Protein AF-A0A7S0BMA6-F1 (afdb_monomer)

InterPro domains:
  IPR016024 Armadillo-type fold [SSF48371] (95-202)

Mean predicted aligned error: 13.49 Å

Organism: NCBI:txid101924

Radius of gyration: 25.79 Å; Cα contacts (8 Å, |Δi|>4): 149; chains: 1; bounding box: 59×40×75 Å

Solvent-accessible surface area (backbone atoms only — not comparable to full-atom values): 11919 Å² total; per-residue (Å²): 138,59,72,68,59,54,53,52,50,53,53,48,53,53,50,51,62,53,56,67,59,74,79,68,76,81,92,82,58,75,66,60,55,51,52,54,48,55,53,51,52,51,52,51,51,51,53,51,50,51,52,51,51,54,51,49,54,52,54,40,50,49,26,36,57,52,10,52,54,32,52,76,70,38,90,49,63,72,46,36,47,54,11,50,53,26,35,46,53,20,66,75,71,45,55,78,83,54,50,48,59,54,64,79,36,65,56,61,59,54,41,49,51,45,60,70,40,87,84,51,54,62,67,48,34,21,50,33,36,46,45,51,38,59,51,44,68,41,65,68,46,30,55,54,44,71,71,31,63,88,50,51,53,57,53,52,54,56,70,65,49,91,86,64,53,67,63,36,49,53,26,44,50,53,29,47,50,67,56,61,69,43,68,69,48,48,54,53,25,62,75,37,74,67,34,39,52,51,50,48,53,51,66,73,65,49,75,86,71,80,72,88,126

Foldseek 3Di:
DDPVVVVVVVVVVVVVVVVVVPPDDDDDDPPVVVVVVVVVVVVVVVVVVVVVVVVLQVVLVVLLVCLVVQLVPDDDLVSPLSSLVSVLSSLVPPDLVCLVVVLPDCLLVSLLVQLPPPPHDLVSVLSSLLSLLSSCLRPVSVVSQLVDLVRLQSLLVSLLDPDHDPSNVVSSLSSCCSQVVDPVSLVSLVVDPSSVVSVVSCVVSDRPPPPDD

Secondary structure (DSSP, 8-state):
--HHHHHHHHHHHHHHHHHTTTS---S--HHHHHHHHHHHHHHHHHHHHHHHHHHHHHHHHHHHHHHHHHHTT--SHHHHHHHHHHHHHHHHH--HHHHHHHHTSTHHHHHHHHHH-TTS-HHHHHHHHHHHHHHTTSHHHHHHHHH-HHHHHHHHHHHT-TT--HHHHHHHHHHHHHHHSSHHHHHHHHHSHHHHHHHHHHHHT--------

Sequence (213 aa):
MSTARTQARVRRIIAEAQREKITSLPTKEPMVGAFKRRTYVKICAVVITLTATFSTIRWIHSQYEAGMRILSRYDSPNMKLVGMKKIERFARFALPGKLQLLRDSNVFEFLMSFLVDTKEDPEVQAKALGLIALLLRDRLTREKALQNETFLLPLVVFLSLRDLNEAVVAAGTELFRGILVTEENISFLNQTRSGREVIEKLTAGGTPSVSKT

Structure (mmCIF, N/CA/C/O backbone):
data_AF-A0A7S0BMA6-F1
#
_entry.id   AF-A0A7S0BMA6-F1
#
loop_
_atom_site.group_PDB
_atom_site.id
_atom_site.type_symbol
_atom_site.label_atom_id
_atom_site.label_alt_id
_atom_site.label_comp_id
_atom_site.label_asym_id
_atom_site.label_entity_id
_atom_site.label_seq_id
_atom_site.pdbx_PDB_ins_code
_atom_site.Cartn_x
_atom_site.Cartn_y
_atom_site.Cartn_z
_atom_site.occupancy
_atom_site.B_iso_or_equiv
_atom_site.auth_seq_id
_atom_site.auth_comp_id
_atom_site.auth_asym_id
_atom_site.auth_atom_id
_atom_site.pdbx_PDB_model_num
ATOM 1 N N . MET A 1 1 ? 1.259 -6.379 -30.837 1.00 48.16 1 MET A N 1
ATOM 2 C CA . MET A 1 1 ? 2.623 -6.855 -31.193 1.00 48.16 1 MET A CA 1
ATOM 3 C C . MET A 1 1 ? 3.148 -7.739 -30.063 1.00 48.16 1 MET A C 1
ATOM 5 O O . MET A 1 1 ? 3.123 -7.283 -28.930 1.00 48.16 1 MET A O 1
ATOM 9 N N . SER A 1 2 ? 3.562 -8.989 -30.320 1.00 42.56 2 SER A N 1
ATOM 10 C CA . SER A 1 2 ? 4.046 -9.901 -29.262 1.00 42.56 2 SER A CA 1
ATOM 11 C C . SER A 1 2 ? 5.537 -9.695 -28.947 1.00 42.56 2 SER A C 1
ATOM 13 O O . SER A 1 2 ? 6.328 -9.367 -29.831 1.00 42.56 2 SER A O 1
ATOM 15 N N . THR A 1 3 ? 5.933 -9.921 -27.691 1.00 58.25 3 THR A N 1
ATOM 16 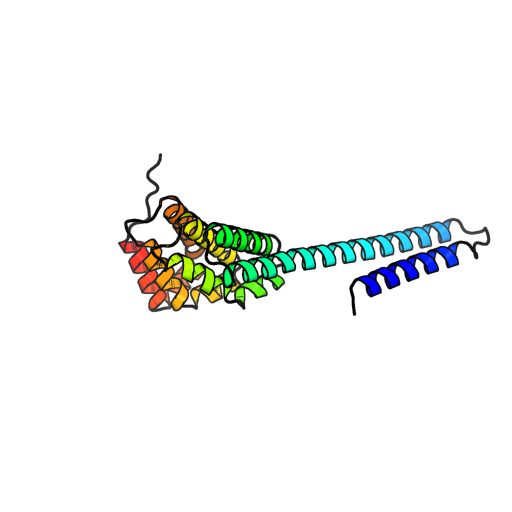C CA . THR A 1 3 ? 7.319 -9.815 -27.182 1.00 58.25 3 THR A CA 1
ATOM 17 C C . THR A 1 3 ? 8.339 -10.614 -27.991 1.00 58.25 3 THR A C 1
ATOM 19 O O . THR A 1 3 ? 9.455 -10.143 -28.209 1.00 58.25 3 THR A O 1
ATOM 22 N N . ALA A 1 4 ? 7.942 -11.788 -28.484 1.00 54.94 4 ALA A N 1
ATOM 23 C CA . ALA A 1 4 ? 8.776 -12.640 -29.326 1.00 54.94 4 ALA A CA 1
ATOM 24 C C . ALA A 1 4 ? 9.127 -11.970 -30.665 1.00 54.94 4 ALA A C 1
ATOM 26 O O . ALA A 1 4 ? 10.265 -12.058 -31.123 1.00 54.94 4 ALA A O 1
ATOM 27 N N . ARG A 1 5 ? 8.184 -11.228 -31.268 1.00 61.50 5 ARG A N 1
ATOM 28 C CA . ARG A 1 5 ? 8.426 -10.503 -32.526 1.00 61.50 5 ARG A CA 1
ATOM 29 C C . ARG A 1 5 ? 9.365 -9.317 -32.326 1.00 61.50 5 ARG A C 1
ATOM 31 O O . ARG A 1 5 ? 10.231 -9.089 -33.166 1.00 61.50 5 ARG A O 1
ATOM 38 N N . THR A 1 6 ? 9.249 -8.599 -31.208 1.00 55.88 6 THR A N 1
ATOM 39 C CA . THR A 1 6 ? 10.156 -7.484 -30.894 1.00 55.88 6 THR A CA 1
ATOM 40 C C . THR A 1 6 ? 11.581 -7.979 -30.635 1.00 55.88 6 THR A C 1
ATOM 42 O O . THR A 1 6 ? 12.521 -7.429 -31.201 1.00 55.88 6 THR A O 1
ATOM 45 N N . GLN A 1 7 ? 11.761 -9.062 -29.868 1.00 57.91 7 GLN A N 1
ATOM 46 C CA . GLN A 1 7 ? 13.088 -9.652 -29.640 1.00 57.91 7 GLN A CA 1
ATOM 47 C C . GLN A 1 7 ? 13.712 -10.218 -30.921 1.00 57.91 7 GLN A C 1
ATOM 49 O O . GLN A 1 7 ? 14.902 -10.014 -31.155 1.00 57.91 7 GLN A O 1
ATOM 54 N N . ALA A 1 8 ? 12.925 -10.877 -31.776 1.00 69.75 8 ALA A N 1
ATOM 55 C CA . ALA A 1 8 ? 13.403 -11.370 -33.066 1.00 69.75 8 ALA A CA 1
ATOM 56 C C . ALA A 1 8 ? 13.847 -10.222 -33.988 1.00 69.75 8 ALA A C 1
ATOM 58 O O . ALA A 1 8 ? 14.896 -10.311 -34.624 1.00 69.75 8 ALA A O 1
ATOM 59 N N . ARG A 1 9 ? 13.098 -9.111 -34.005 1.00 66.12 9 ARG A N 1
ATOM 60 C CA . ARG A 1 9 ? 13.443 -7.918 -34.790 1.00 66.12 9 ARG A CA 1
ATOM 61 C C . ARG A 1 9 ? 14.722 -7.248 -34.288 1.00 66.12 9 ARG A C 1
ATOM 63 O O . ARG A 1 9 ? 15.576 -6.914 -35.099 1.00 66.12 9 ARG A O 1
ATOM 70 N N . VAL A 1 10 ? 14.893 -7.112 -32.971 1.00 60.19 10 VAL A N 1
ATOM 71 C CA . VAL A 1 10 ? 16.127 -6.565 -32.378 1.00 60.19 10 VAL A CA 1
ATOM 72 C C . VAL A 1 10 ? 17.331 -7.465 -32.681 1.00 60.19 10 VAL A C 1
ATOM 74 O O . VAL A 1 10 ? 18.368 -6.964 -33.105 1.00 60.19 10 VAL A O 1
ATOM 77 N N . ARG A 1 11 ? 17.195 -8.795 -32.552 1.00 71.06 11 ARG A N 1
ATOM 78 C CA . ARG A 1 11 ? 18.265 -9.750 -32.905 1.00 71.06 11 ARG A CA 1
ATOM 79 C C . ARG A 1 11 ? 18.651 -9.673 -34.381 1.00 71.06 11 ARG A C 1
ATOM 81 O O . ARG A 1 11 ? 19.834 -9.741 -34.695 1.00 71.06 11 ARG A O 1
ATOM 88 N N . ARG A 1 12 ? 17.671 -9.496 -35.269 1.00 70.31 12 ARG A N 1
ATOM 89 C CA . ARG A 1 12 ? 17.897 -9.342 -36.708 1.00 70.31 12 ARG A CA 1
ATOM 90 C C . ARG A 1 12 ? 18.669 -8.061 -37.035 1.00 70.31 12 ARG A C 1
ATOM 92 O O . ARG A 1 12 ? 19.669 -8.153 -37.729 1.00 70.31 12 ARG A O 1
ATOM 99 N N . ILE A 1 13 ? 18.284 -6.921 -36.457 1.00 61.94 13 ILE A N 1
ATOM 100 C CA . ILE A 1 13 ? 18.988 -5.638 -36.646 1.00 61.94 13 ILE A CA 1
ATOM 101 C C . ILE A 1 13 ? 20.439 -5.724 -36.145 1.00 61.94 13 ILE A C 1
ATOM 103 O O . ILE A 1 13 ? 21.352 -5.241 -36.808 1.00 61.94 13 ILE A O 1
ATOM 107 N N . ILE A 1 14 ? 20.675 -6.376 -35.000 1.00 60.03 14 ILE A N 1
ATOM 108 C CA . ILE A 1 14 ? 22.034 -6.595 -34.476 1.00 60.03 14 ILE A CA 1
ATOM 109 C C . ILE A 1 14 ? 22.850 -7.488 -35.425 1.00 60.03 14 ILE A C 1
ATOM 111 O O . ILE A 1 14 ? 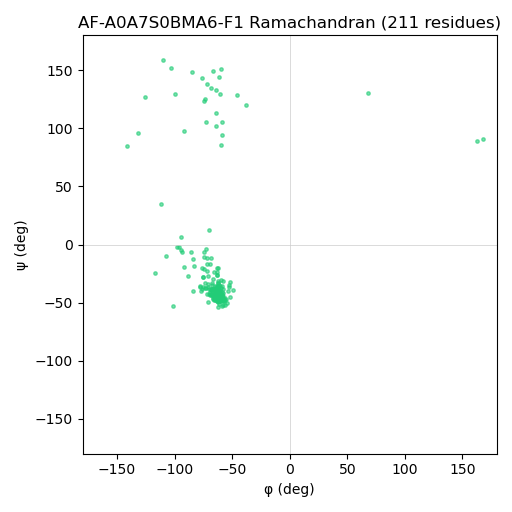24.008 -7.183 -35.697 1.00 60.03 14 ILE A O 1
ATOM 115 N N . ALA A 1 15 ? 22.258 -8.567 -35.943 1.00 70.06 15 ALA A N 1
ATOM 116 C CA . ALA A 1 15 ? 22.929 -9.484 -36.864 1.00 70.06 15 ALA A CA 1
ATOM 117 C C . ALA A 1 15 ? 23.212 -8.846 -38.239 1.00 70.06 15 ALA A C 1
ATOM 119 O O . ALA A 1 15 ? 24.281 -9.065 -38.804 1.00 70.06 15 ALA A O 1
ATOM 120 N N . GLU A 1 16 ? 22.293 -8.033 -38.763 1.00 71.00 16 GLU A N 1
ATOM 121 C CA . GLU A 1 16 ? 22.469 -7.264 -40.004 1.00 71.00 16 GLU A CA 1
ATOM 122 C C . GLU A 1 16 ? 23.583 -6.219 -39.837 1.00 71.00 16 GLU A C 1
ATOM 124 O O . GLU A 1 16 ? 24.528 -6.206 -40.624 1.00 71.00 16 GLU A O 1
ATOM 129 N N . ALA A 1 17 ? 23.588 -5.470 -38.728 1.00 55.53 17 ALA A N 1
ATOM 130 C CA . ALA A 1 17 ? 24.661 -4.527 -38.399 1.00 55.53 17 ALA A CA 1
ATOM 131 C C . ALA A 1 17 ? 26.033 -5.201 -38.178 1.00 55.53 17 ALA A C 1
ATOM 133 O O . ALA A 1 17 ? 27.078 -4.569 -38.354 1.00 55.53 17 ALA A O 1
ATOM 134 N N . GLN A 1 18 ? 26.059 -6.475 -37.769 1.00 60.06 18 GLN A N 1
ATOM 135 C CA . GLN A 1 18 ? 27.288 -7.269 -37.679 1.00 60.06 18 GLN A CA 1
ATOM 136 C C . GLN A 1 18 ? 27.768 -7.751 -39.052 1.00 60.06 18 GLN A C 1
ATOM 138 O O . GLN A 1 18 ? 28.970 -7.714 -39.310 1.00 60.06 18 GLN A O 1
ATOM 143 N N . ARG A 1 19 ? 26.854 -8.169 -39.936 1.00 57.69 19 ARG A N 1
ATOM 144 C CA . ARG A 1 19 ? 27.184 -8.634 -41.292 1.00 57.69 19 ARG A CA 1
ATOM 145 C C . ARG A 1 19 ? 27.696 -7.504 -42.181 1.00 57.69 19 ARG A C 1
ATOM 147 O O . ARG A 1 19 ? 28.725 -7.682 -42.824 1.00 57.69 19 ARG A O 1
ATOM 154 N N . GLU A 1 20 ? 27.069 -6.330 -42.133 1.00 58.00 20 GLU A N 1
ATOM 155 C CA . GLU A 1 20 ? 27.522 -5.142 -42.878 1.00 58.00 20 GLU A CA 1
ATOM 156 C C . GLU A 1 20 ? 28.924 -4.659 -42.449 1.00 58.00 20 GLU A C 1
ATOM 158 O O . GLU A 1 20 ? 29.614 -3.983 -43.206 1.00 58.00 20 GLU A O 1
ATOM 163 N N . LYS A 1 21 ? 29.395 -5.046 -41.254 1.00 50.97 21 LYS A N 1
ATOM 164 C CA . LYS A 1 21 ? 30.713 -4.672 -40.713 1.00 50.97 21 LYS A CA 1
ATOM 165 C C . LYS A 1 21 ? 31.882 -5.536 -41.195 1.00 50.97 21 LYS A C 1
ATOM 167 O O . LYS A 1 21 ? 33.022 -5.102 -41.042 1.00 50.97 21 LYS A O 1
ATOM 172 N N . ILE A 1 22 ? 31.639 -6.739 -41.720 1.00 49.00 22 ILE A N 1
ATOM 173 C CA . ILE A 1 22 ? 32.718 -7.659 -42.131 1.00 49.00 22 ILE A CA 1
ATOM 174 C C . ILE A 1 22 ? 33.138 -7.405 -43.588 1.00 49.00 22 ILE A C 1
ATOM 176 O O . ILE A 1 22 ? 34.294 -7.618 -43.938 1.00 49.00 22 ILE A O 1
ATOM 180 N N . THR A 1 23 ? 32.243 -6.883 -44.430 1.00 47.31 23 THR A N 1
ATOM 181 C CA . THR A 1 23 ? 32.463 -6.776 -45.882 1.00 47.31 23 THR A CA 1
ATOM 182 C C . THR A 1 23 ? 33.049 -5.451 -46.377 1.00 47.31 23 THR A C 1
ATOM 184 O O . THR A 1 23 ? 33.401 -5.368 -47.549 1.00 47.31 23 THR A O 1
ATOM 187 N N . SER A 1 24 ? 33.214 -4.417 -45.542 1.00 46.91 24 SER A N 1
ATOM 188 C CA . SER A 1 24 ? 33.808 -3.144 -45.992 1.00 46.91 24 SER A CA 1
ATOM 189 C C . SER A 1 24 ? 34.736 -2.507 -44.953 1.00 46.91 24 SER A C 1
ATOM 191 O O . SER A 1 24 ? 34.347 -1.615 -44.195 1.00 46.91 24 SER A O 1
ATOM 193 N N . LEU A 1 25 ? 35.994 -2.936 -44.940 1.00 41.59 25 LEU A N 1
ATOM 194 C CA . LEU A 1 25 ? 37.092 -2.221 -44.288 1.00 41.59 25 LEU A CA 1
ATOM 195 C C . LEU A 1 25 ? 38.270 -2.135 -45.272 1.00 41.59 25 LEU A C 1
ATOM 197 O O . LEU A 1 25 ? 39.059 -3.075 -45.334 1.00 41.59 25 LEU A O 1
ATOM 201 N N . PRO A 1 26 ? 38.442 -1.032 -46.029 1.00 40.75 26 PRO A N 1
ATOM 202 C CA . PRO A 1 26 ? 39.753 -0.697 -46.546 1.00 40.75 26 PRO A CA 1
ATOM 203 C C . PRO A 1 26 ? 40.599 -0.183 -45.377 1.00 40.75 26 PRO A C 1
ATOM 205 O O . PRO A 1 26 ? 40.226 0.727 -44.635 1.00 40.75 26 PRO A O 1
ATOM 208 N N . THR A 1 27 ? 41.750 -0.814 -45.196 1.00 52.97 27 THR A N 1
ATOM 209 C CA . THR A 1 27 ? 42.830 -0.390 -44.310 1.00 52.97 27 THR A CA 1
ATOM 210 C C . THR A 1 27 ? 43.315 1.003 -44.708 1.00 52.97 27 THR A C 1
ATOM 212 O O . THR A 1 27 ? 43.986 1.122 -45.730 1.00 52.97 27 THR A O 1
ATOM 215 N N . LYS A 1 28 ? 42.965 2.030 -43.923 1.00 45.59 28 LYS A N 1
ATOM 216 C CA . LYS A 1 28 ? 43.709 3.287 -43.667 1.00 45.59 28 LYS A CA 1
ATOM 217 C C . LYS A 1 28 ? 42.770 4.267 -42.954 1.00 45.59 28 LYS A C 1
ATOM 219 O O . LYS A 1 28 ? 42.011 4.954 -43.611 1.00 45.59 28 LYS A O 1
ATOM 224 N N . GLU A 1 29 ? 42.776 4.243 -41.617 1.00 44.44 29 GLU A N 1
ATOM 225 C CA . GLU A 1 29 ? 42.517 5.376 -40.697 1.00 44.44 29 GLU A CA 1
ATOM 226 C C . GLU A 1 29 ? 42.198 4.842 -39.281 1.00 44.44 29 GLU A C 1
ATOM 228 O O . GLU A 1 29 ? 41.037 4.590 -38.933 1.00 44.44 29 GLU A O 1
ATOM 233 N N . PRO A 1 30 ? 43.216 4.640 -38.421 1.00 52.72 30 PRO A N 1
ATOM 234 C CA . PRO A 1 30 ? 43.016 4.087 -37.077 1.00 52.72 30 PRO A CA 1
ATOM 235 C C . PRO A 1 30 ? 42.149 4.983 -36.168 1.00 52.72 30 PRO A C 1
ATOM 237 O O . PRO A 1 30 ? 41.476 4.479 -35.265 1.00 52.72 30 PRO A O 1
ATOM 240 N N . MET A 1 31 ? 42.073 6.294 -36.433 1.00 47.75 31 MET A N 1
ATOM 241 C CA . MET A 1 31 ? 41.257 7.233 -35.650 1.00 47.75 31 MET A CA 1
ATOM 242 C C . MET A 1 31 ? 39.748 7.127 -35.932 1.00 47.75 31 MET A C 1
ATOM 244 O O . MET A 1 31 ? 38.946 7.185 -34.996 1.00 47.75 31 MET A O 1
ATOM 248 N N . VAL A 1 32 ? 39.335 6.881 -37.182 1.00 48.31 32 VAL A N 1
ATOM 249 C CA . VAL A 1 32 ? 37.911 6.738 -37.548 1.00 48.31 32 VAL A CA 1
ATOM 250 C C . VAL A 1 32 ? 37.344 5.398 -37.067 1.00 48.31 32 VAL A C 1
ATOM 252 O O . VAL A 1 32 ? 36.195 5.329 -36.619 1.00 48.31 32 VAL A O 1
ATOM 255 N N . GLY A 1 33 ? 38.165 4.341 -37.050 1.00 50.69 33 GLY A N 1
ATOM 256 C CA . GLY A 1 33 ? 37.812 3.054 -36.444 1.00 50.69 33 GLY A CA 1
ATOM 257 C C . GLY A 1 33 ? 37.561 3.151 -34.934 1.00 50.69 33 GLY A C 1
ATOM 258 O O . GLY A 1 33 ? 36.581 2.592 -34.433 1.00 50.69 33 GLY A O 1
ATOM 259 N N . ALA A 1 34 ? 38.389 3.907 -34.205 1.00 50.97 34 ALA A N 1
ATOM 260 C CA . ALA A 1 34 ? 38.222 4.125 -32.767 1.00 50.97 34 ALA A CA 1
ATOM 261 C C . ALA A 1 34 ? 36.991 4.992 -32.438 1.00 50.97 34 ALA A C 1
ATOM 263 O O . ALA A 1 34 ? 36.243 4.664 -31.513 1.00 50.97 34 ALA A O 1
ATOM 264 N N . PHE A 1 35 ? 36.730 6.048 -33.218 1.00 53.53 35 PHE A N 1
ATOM 265 C CA . PHE A 1 35 ? 35.558 6.912 -33.032 1.00 53.53 35 PHE A CA 1
ATOM 266 C C . PHE A 1 35 ? 34.245 6.160 -33.295 1.00 53.53 35 PHE A C 1
ATOM 268 O O . PHE A 1 35 ? 33.352 6.150 -32.446 1.00 53.53 35 PHE A O 1
ATOM 275 N N . LYS A 1 36 ? 34.155 5.418 -34.410 1.00 59.34 36 LYS A N 1
ATOM 276 C CA . LYS A 1 36 ? 32.977 4.593 -34.736 1.00 59.34 36 LYS A CA 1
ATOM 277 C C . LYS A 1 36 ? 32.753 3.468 -33.717 1.00 59.34 36 LYS A C 1
ATOM 279 O O . LYS A 1 36 ? 31.606 3.179 -33.376 1.00 59.34 36 LYS A O 1
ATOM 284 N N . ARG A 1 37 ? 33.821 2.861 -33.176 1.00 59.06 37 ARG A N 1
ATOM 285 C CA . ARG A 1 37 ? 33.723 1.875 -32.079 1.00 59.06 37 ARG A CA 1
ATOM 286 C C . ARG A 1 37 ? 33.186 2.506 -30.793 1.00 59.06 37 ARG A C 1
ATOM 288 O O . ARG A 1 37 ? 32.266 1.943 -30.209 1.00 59.06 37 ARG A O 1
ATOM 295 N N . ARG A 1 38 ? 33.681 3.680 -30.381 1.00 58.62 38 ARG A N 1
ATOM 296 C CA . ARG A 1 38 ? 33.177 4.392 -29.189 1.00 58.62 38 ARG A CA 1
ATOM 297 C C . ARG A 1 38 ? 31.697 4.765 -29.327 1.00 58.62 38 ARG A C 1
ATOM 299 O O . ARG A 1 38 ? 30.938 4.549 -28.386 1.00 58.62 38 ARG A O 1
ATOM 306 N N . THR A 1 39 ? 31.263 5.251 -30.490 1.00 70.56 39 THR A N 1
ATOM 307 C CA . THR A 1 39 ? 29.846 5.568 -30.750 1.00 70.56 39 THR A CA 1
ATOM 308 C C . THR A 1 39 ? 28.967 4.315 -30.744 1.00 70.56 39 THR A C 1
ATOM 310 O O . THR A 1 39 ? 27.915 4.311 -30.112 1.00 70.56 39 THR A O 1
ATOM 313 N N . TYR A 1 40 ? 29.418 3.220 -31.363 1.00 67.81 40 TYR A N 1
ATOM 314 C CA . TYR A 1 40 ? 28.702 1.940 -31.344 1.00 67.81 40 TYR A CA 1
ATOM 315 C C . TYR A 1 40 ? 28.538 1.383 -29.921 1.00 67.81 40 TYR A C 1
ATOM 317 O O . TYR A 1 40 ? 27.438 0.990 -29.543 1.00 67.81 40 TYR A O 1
ATOM 325 N N . VAL A 1 41 ? 29.599 1.411 -29.104 1.00 61.78 41 VAL A N 1
ATOM 326 C CA . VAL A 1 41 ? 29.529 0.978 -27.697 1.00 61.78 41 VAL A CA 1
ATOM 327 C C . VAL A 1 41 ? 28.540 1.834 -26.903 1.00 61.78 41 VAL A C 1
ATOM 329 O O . VAL A 1 41 ? 27.743 1.281 -26.149 1.00 61.78 41 VAL A O 1
ATOM 332 N N . LYS A 1 42 ? 28.522 3.160 -27.109 1.00 64.19 42 LYS A N 1
ATOM 333 C CA . LYS A 1 42 ? 27.537 4.051 -26.471 1.00 64.19 42 LYS A CA 1
ATOM 334 C C . LYS A 1 42 ? 26.098 3.690 -26.857 1.00 64.19 42 LYS A C 1
ATOM 336 O O . LYS A 1 42 ? 25.249 3.606 -25.976 1.00 64.19 42 LYS A O 1
ATOM 341 N N . ILE A 1 43 ? 25.827 3.422 -28.137 1.00 66.06 43 ILE A N 1
ATOM 342 C CA . ILE A 1 43 ? 24.489 3.015 -28.602 1.00 66.06 43 ILE A CA 1
ATOM 343 C C . ILE A 1 43 ? 24.084 1.671 -27.983 1.00 66.06 43 ILE A C 1
ATOM 345 O O . ILE A 1 43 ? 22.981 1.552 -27.455 1.00 66.06 43 ILE A O 1
ATOM 349 N N . CYS A 1 44 ? 24.972 0.671 -27.982 1.00 65.31 44 CYS A N 1
ATOM 350 C CA . CYS A 1 44 ? 24.694 -0.618 -27.344 1.00 65.31 44 CYS A CA 1
ATOM 351 C C . CYS A 1 44 ? 24.413 -0.467 -25.844 1.00 65.31 44 CYS A C 1
ATOM 353 O O . CYS A 1 44 ? 23.462 -1.067 -25.350 1.00 65.31 44 CYS A O 1
ATOM 355 N N . ALA A 1 45 ? 25.189 0.357 -25.134 1.00 63.97 45 ALA A N 1
ATOM 356 C CA . ALA A 1 45 ? 24.962 0.636 -23.720 1.00 63.97 45 ALA A CA 1
ATOM 357 C C . ALA A 1 45 ? 23.582 1.270 -23.486 1.00 63.97 45 ALA A C 1
ATOM 359 O O . ALA A 1 45 ? 22.845 0.812 -22.620 1.00 63.97 45 ALA A O 1
ATOM 360 N N . VAL A 1 46 ? 23.183 2.252 -24.304 1.00 71.69 46 VAL A N 1
ATOM 361 C CA . VAL A 1 46 ? 21.842 2.859 -24.232 1.00 71.69 46 VAL A CA 1
ATOM 362 C C . VAL A 1 46 ? 20.746 1.816 -24.467 1.00 71.69 46 VAL A C 1
ATOM 364 O O . VAL A 1 46 ? 19.798 1.743 -23.690 1.00 71.69 46 VAL A O 1
ATOM 367 N N . VAL A 1 47 ? 20.875 0.967 -25.491 1.00 70.44 47 VAL A N 1
ATOM 368 C CA . VAL A 1 47 ? 19.876 -0.071 -25.805 1.00 70.44 47 VAL A CA 1
ATOM 369 C C . VAL A 1 47 ? 19.768 -1.116 -24.689 1.00 70.44 47 VAL A C 1
ATOM 371 O O . VAL A 1 47 ? 18.655 -1.499 -24.321 1.00 70.44 47 VAL A O 1
ATOM 374 N N . ILE A 1 48 ? 20.895 -1.569 -24.130 1.00 68.56 48 ILE A N 1
ATOM 375 C CA . ILE A 1 48 ? 20.923 -2.522 -23.010 1.00 68.56 48 ILE A CA 1
ATOM 376 C C . ILE A 1 48 ? 20.269 -1.900 -21.778 1.00 68.56 48 ILE A C 1
ATOM 378 O O . ILE A 1 48 ? 19.375 -2.517 -21.200 1.00 68.56 48 ILE A O 1
ATOM 382 N N . THR A 1 49 ? 20.648 -0.670 -21.419 1.00 72.31 49 THR A N 1
ATOM 383 C CA . THR A 1 49 ? 20.069 0.052 -20.281 1.00 72.31 49 THR A CA 1
ATOM 384 C C . THR A 1 49 ? 18.567 0.234 -20.457 1.00 72.31 49 THR A C 1
ATOM 386 O O . THR A 1 49 ? 17.813 -0.142 -19.568 1.00 72.31 49 THR A O 1
ATOM 389 N N . LEU A 1 50 ? 18.101 0.699 -21.621 1.00 73.38 50 LEU A N 1
ATOM 390 C CA . LEU A 1 50 ? 16.668 0.836 -21.898 1.00 73.38 50 LEU A CA 1
ATOM 391 C C . LEU A 1 50 ? 15.940 -0.509 -21.785 1.00 73.38 50 LEU A C 1
ATOM 393 O O . LEU A 1 50 ? 14.898 -0.591 -21.139 1.00 73.38 50 LEU A O 1
ATOM 397 N N . THR A 1 51 ? 16.489 -1.579 -22.363 1.00 72.88 51 THR A N 1
ATOM 398 C CA . THR A 1 51 ? 15.880 -2.920 -22.307 1.00 72.88 51 THR A CA 1
ATOM 399 C C . THR A 1 51 ? 15.793 -3.441 -20.873 1.00 72.88 51 THR A C 1
ATOM 401 O O . THR A 1 51 ? 14.763 -3.999 -20.479 1.00 72.88 51 THR A O 1
ATOM 404 N N . ALA A 1 52 ? 16.847 -3.236 -20.082 1.00 69.69 52 ALA A N 1
ATOM 405 C CA . ALA A 1 52 ? 16.873 -3.584 -18.669 1.00 69.69 52 ALA A CA 1
ATOM 406 C C . ALA A 1 52 ? 15.828 -2.771 -17.891 1.00 69.69 52 ALA A C 1
ATOM 408 O O . ALA A 1 52 ? 14.997 -3.357 -17.201 1.00 69.69 52 ALA A O 1
ATOM 409 N N . THR A 1 53 ? 15.775 -1.449 -18.082 1.00 75.50 53 THR A N 1
ATOM 410 C CA . THR A 1 53 ? 14.784 -0.565 -17.452 1.00 75.50 53 THR A CA 1
ATOM 411 C C . THR A 1 53 ? 13.350 -0.979 -17.794 1.00 75.50 53 THR A C 1
ATOM 413 O O . THR A 1 53 ? 12.531 -1.135 -16.889 1.00 75.50 53 THR A O 1
ATOM 416 N N . PHE A 1 54 ? 13.033 -1.233 -19.069 1.00 74.31 54 PHE A N 1
ATOM 417 C CA . PHE A 1 54 ? 11.700 -1.694 -19.481 1.00 74.31 54 PHE A CA 1
ATOM 418 C C . PHE A 1 54 ? 11.332 -3.047 -18.862 1.00 74.31 54 PHE A C 1
ATOM 420 O O . PHE A 1 54 ? 10.196 -3.234 -18.417 1.00 74.31 54 PHE A O 1
ATOM 427 N N . SER A 1 55 ? 12.282 -3.983 -18.806 1.00 76.62 55 SER A N 1
ATOM 428 C CA . SER A 1 55 ? 12.067 -5.302 -18.202 1.00 76.62 55 SER A CA 1
ATOM 429 C C . SER A 1 55 ? 11.800 -5.190 -16.701 1.00 76.62 55 SER A C 1
ATOM 431 O O . SER A 1 55 ? 10.859 -5.809 -16.206 1.00 76.62 55 SER A O 1
ATOM 433 N N . THR A 1 56 ? 12.549 -4.337 -15.997 1.00 81.12 56 THR A N 1
ATOM 434 C CA . THR A 1 56 ? 12.350 -4.048 -14.571 1.00 81.12 56 THR A CA 1
ATOM 435 C C . THR A 1 56 ? 10.993 -3.400 -14.312 1.00 81.12 56 THR A C 1
ATOM 437 O O . THR A 1 56 ? 10.255 -3.869 -13.451 1.00 81.12 56 THR A O 1
ATOM 440 N N . ILE A 1 57 ? 10.601 -2.387 -15.094 1.00 77.56 57 ILE A N 1
ATOM 441 C CA . ILE A 1 57 ? 9.286 -1.734 -14.957 1.00 77.56 57 ILE A CA 1
ATOM 442 C C . ILE A 1 57 ? 8.153 -2.747 -15.153 1.00 77.56 57 ILE A C 1
ATOM 444 O O . ILE A 1 57 ? 7.198 -2.770 -14.375 1.00 77.56 57 ILE A O 1
ATOM 448 N N . ARG A 1 58 ? 8.254 -3.607 -16.173 1.00 83.31 58 ARG A N 1
ATOM 449 C CA . ARG A 1 58 ? 7.246 -4.641 -16.432 1.00 83.31 58 ARG A CA 1
ATOM 450 C C . ARG A 1 58 ? 7.192 -5.672 -15.310 1.00 83.31 58 ARG A C 1
ATOM 452 O O . ARG A 1 58 ? 6.102 -6.067 -14.902 1.00 83.31 58 ARG A O 1
ATOM 459 N N . TRP A 1 59 ? 8.349 -6.104 -14.815 1.00 88.25 59 TRP A N 1
ATOM 460 C CA . TRP A 1 59 ? 8.421 -7.030 -13.692 1.00 88.25 59 TRP A CA 1
ATOM 461 C C . TRP A 1 59 ? 7.782 -6.427 -12.437 1.00 88.25 59 TRP A C 1
ATOM 463 O O . TRP A 1 59 ? 6.943 -7.084 -11.821 1.00 88.25 59 TRP A O 1
ATOM 473 N N . ILE A 1 60 ? 8.086 -5.166 -12.115 1.00 83.12 60 ILE A N 1
ATOM 474 C CA . ILE A 1 60 ? 7.461 -4.433 -11.008 1.00 83.12 60 ILE A CA 1
ATOM 475 C C . ILE A 1 60 ? 5.941 -4.417 -11.200 1.00 83.12 60 ILE A C 1
ATOM 477 O O . ILE A 1 60 ? 5.217 -4.881 -10.324 1.00 83.12 60 ILE A O 1
ATOM 481 N N . HIS A 1 61 ? 5.443 -3.997 -12.367 1.00 86.06 61 HIS A N 1
ATOM 482 C CA . HIS A 1 61 ? 4.003 -3.955 -12.648 1.00 86.06 61 HIS A CA 1
ATOM 483 C C . HIS A 1 61 ? 3.316 -5.323 -12.502 1.00 86.06 61 HIS A C 1
ATOM 485 O O . HIS A 1 61 ? 2.230 -5.408 -11.936 1.00 86.06 61 HIS A O 1
ATOM 491 N N . SER A 1 62 ? 3.980 -6.407 -12.912 1.00 89.19 62 SER A N 1
ATOM 492 C CA . SER A 1 62 ? 3.445 -7.761 -12.728 1.00 89.19 62 SER A CA 1
ATOM 493 C C . SER A 1 62 ? 3.274 -8.154 -11.255 1.00 89.19 62 SER A C 1
ATOM 495 O O . SER A 1 62 ? 2.411 -8.974 -10.947 1.00 89.19 62 SER A O 1
ATOM 497 N N . GLN A 1 63 ? 4.048 -7.566 -10.327 1.00 91.50 63 GLN A N 1
ATOM 498 C CA . GLN A 1 63 ? 3.839 -7.780 -8.890 1.00 91.50 63 GLN A CA 1
ATOM 499 C C . GLN A 1 63 ? 2.515 -7.165 -8.433 1.00 91.50 63 GLN A C 1
ATOM 501 O O . GLN A 1 63 ? 1.784 -7.813 -7.690 1.00 91.50 63 GLN A O 1
ATOM 506 N N . TYR A 1 64 ? 2.181 -5.964 -8.913 1.00 90.81 64 TYR A N 1
ATOM 507 C CA . TYR A 1 64 ? 0.901 -5.322 -8.617 1.00 90.81 64 TYR A CA 1
ATOM 508 C C . TYR A 1 64 ? -0.275 -6.149 -9.144 1.00 90.81 64 TYR A C 1
ATOM 510 O O . TYR A 1 64 ? -1.139 -6.541 -8.365 1.00 90.81 64 TYR A O 1
ATOM 518 N N . GLU A 1 65 ? -0.272 -6.497 -10.435 1.00 90.88 65 GLU A N 1
ATOM 519 C CA . GLU A 1 65 ? -1.364 -7.272 -11.042 1.00 90.88 65 GLU A CA 1
ATOM 520 C C . GLU A 1 65 ? -1.551 -8.635 -10.364 1.00 90.88 65 GLU A C 1
ATOM 522 O O . GLU A 1 65 ? -2.675 -9.063 -10.101 1.00 90.88 65 GLU A O 1
ATOM 527 N N . ALA A 1 66 ? -0.447 -9.325 -10.059 1.00 92.88 66 ALA A N 1
ATOM 528 C CA . ALA A 1 66 ? -0.497 -10.602 -9.362 1.00 92.88 66 ALA A CA 1
ATOM 529 C C . ALA A 1 66 ? -0.972 -10.448 -7.911 1.00 92.88 66 ALA A C 1
ATOM 531 O O . ALA A 1 66 ? -1.721 -11.297 -7.439 1.00 92.88 66 ALA A O 1
ATOM 532 N N . GLY A 1 67 ? -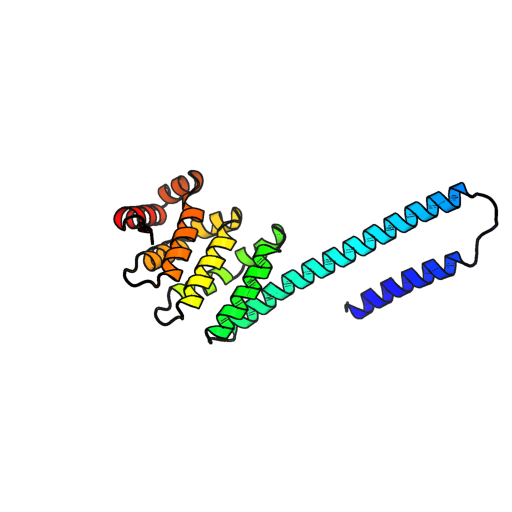0.550 -9.390 -7.214 1.00 93.06 67 GLY A N 1
ATOM 533 C CA . GLY A 1 67 ? -1.000 -9.080 -5.860 1.00 93.06 67 GLY A CA 1
ATOM 534 C C . GLY A 1 67 ? -2.504 -8.830 -5.812 1.00 93.06 67 GLY A C 1
ATOM 535 O O . GLY A 1 67 ? -3.207 -9.512 -5.074 1.00 93.06 67 GLY A O 1
ATOM 536 N N . MET A 1 68 ? -3.003 -7.949 -6.683 1.00 92.06 68 MET A N 1
ATOM 537 C CA . MET A 1 68 ? -4.430 -7.634 -6.786 1.00 92.06 68 MET A CA 1
ATOM 538 C C . MET A 1 68 ? -5.275 -8.850 -7.141 1.00 92.06 68 MET A C 1
ATOM 540 O O . MET A 1 68 ? -6.292 -9.089 -6.503 1.00 92.06 68 MET A O 1
ATOM 544 N N . ARG A 1 69 ? -4.833 -9.662 -8.108 1.00 93.50 69 ARG A N 1
ATOM 545 C CA . ARG A 1 69 ? -5.540 -10.895 -8.479 1.00 93.50 69 ARG A CA 1
ATOM 546 C C . ARG A 1 69 ? -5.628 -11.889 -7.325 1.00 93.50 69 ARG A C 1
ATOM 548 O O . ARG A 1 69 ? -6.588 -12.645 -7.254 1.00 93.50 69 ARG A O 1
ATOM 555 N N . ILE A 1 70 ? -4.599 -11.956 -6.480 1.00 93.69 70 ILE A N 1
ATOM 556 C CA . ILE A 1 70 ? -4.609 -12.850 -5.324 1.00 93.69 70 ILE A CA 1
ATOM 557 C C . ILE A 1 70 ? -5.591 -12.329 -4.274 1.00 93.69 70 ILE A C 1
ATOM 559 O O . ILE A 1 70 ? -6.447 -13.094 -3.843 1.00 93.69 70 ILE A O 1
ATOM 563 N N . LEU A 1 71 ? -5.510 -11.040 -3.929 1.00 91.12 71 LEU A N 1
ATOM 564 C CA . LEU A 1 71 ? -6.398 -10.422 -2.939 1.00 91.12 71 LEU A CA 1
ATOM 565 C C . LEU A 1 71 ? -7.873 -10.456 -3.348 1.00 91.12 71 LEU A C 1
ATOM 567 O O . LEU A 1 71 ? -8.727 -10.586 -2.486 1.00 91.12 71 LEU A O 1
ATOM 571 N N . SER A 1 72 ? -8.179 -10.363 -4.644 1.00 89.56 72 SER A N 1
ATOM 572 C CA . SER A 1 72 ? -9.565 -10.360 -5.121 1.00 89.56 72 SER A CA 1
ATOM 573 C C . SER A 1 72 ? -10.183 -11.747 -5.295 1.00 89.56 72 SER A C 1
ATOM 575 O O . SER A 1 72 ? -11.382 -11.844 -5.543 1.00 89.56 72 SER A O 1
ATOM 577 N N . ARG A 1 73 ? -9.378 -12.817 -5.260 1.00 92.56 73 ARG A N 1
ATOM 578 C CA . ARG A 1 73 ? -9.830 -14.174 -5.608 1.00 92.56 73 ARG A CA 1
ATOM 579 C C . ARG A 1 73 ? -9.762 -15.164 -4.451 1.00 92.56 73 ARG A C 1
ATOM 581 O O . ARG A 1 73 ? -10.447 -16.181 -4.510 1.00 92.56 73 ARG A O 1
ATOM 588 N N . TYR A 1 74 ? -8.900 -14.927 -3.468 1.00 92.75 74 TYR A N 1
ATOM 589 C CA . TYR A 1 74 ? -8.646 -15.882 -2.396 1.00 92.75 74 TYR A CA 1
ATOM 590 C C . TYR A 1 74 ? -8.851 -15.235 -1.031 1.00 92.75 74 TYR A C 1
ATOM 592 O O . TYR A 1 74 ? -8.188 -14.252 -0.710 1.00 92.75 74 TYR A O 1
ATOM 600 N N . ASP A 1 75 ? -9.678 -15.871 -0.203 1.00 90.19 75 ASP A N 1
ATOM 601 C CA . ASP A 1 75 ? -10.009 -15.371 1.136 1.00 90.19 75 ASP A CA 1
ATOM 602 C C . ASP A 1 75 ? -9.131 -15.957 2.250 1.00 90.19 75 ASP A C 1
ATOM 604 O O . ASP A 1 75 ? -9.242 -15.546 3.403 1.00 90.19 75 ASP A O 1
ATOM 608 N N . SER A 1 76 ? -8.237 -16.905 1.946 1.00 94.31 76 SER A N 1
ATOM 609 C CA . SER A 1 76 ? -7.395 -17.507 2.983 1.00 94.31 76 SER A CA 1
ATOM 610 C C . SER A 1 76 ? -6.323 -16.527 3.490 1.00 94.31 76 SER A C 1
ATOM 612 O O . SER A 1 76 ? -5.668 -15.875 2.665 1.00 94.31 76 SER A O 1
ATOM 614 N N . PRO A 1 77 ? -6.060 -16.462 4.814 1.00 93.62 77 PRO A N 1
ATOM 615 C CA . PRO A 1 77 ? -5.074 -15.541 5.393 1.00 93.62 77 PRO A CA 1
ATOM 616 C C . PRO A 1 77 ? -3.697 -15.631 4.724 1.00 93.62 77 PRO A C 1
ATOM 618 O O . PRO A 1 77 ? -3.129 -14.627 4.294 1.00 93.62 77 PRO A O 1
ATOM 621 N N . ASN A 1 78 ? -3.209 -16.854 4.496 1.00 95.62 78 ASN A N 1
ATOM 622 C CA . ASN A 1 78 ? -1.940 -17.101 3.807 1.00 95.62 78 ASN A CA 1
ATOM 623 C C . ASN A 1 78 ? -1.898 -16.488 2.398 1.00 95.62 78 ASN A C 1
ATOM 625 O O . ASN A 1 78 ? -0.889 -15.900 2.000 1.00 95.62 78 ASN A O 1
ATOM 629 N N . MET A 1 79 ? -2.984 -16.598 1.628 1.00 96.31 79 MET A N 1
ATOM 630 C CA . MET A 1 79 ? -3.037 -16.015 0.287 1.00 96.31 79 MET A CA 1
ATOM 631 C C . MET A 1 79 ? -3.149 -14.492 0.347 1.00 96.31 79 MET A C 1
ATOM 633 O O . MET A 1 79 ? -2.466 -13.821 -0.431 1.00 96.31 79 MET A O 1
ATOM 637 N N . LYS A 1 80 ? -3.898 -13.935 1.309 1.00 93.88 80 LYS A N 1
ATOM 638 C CA . LYS A 1 80 ? -3.938 -12.485 1.560 1.00 93.88 80 LYS A CA 1
ATOM 639 C C . LYS A 1 80 ? -2.540 -11.931 1.860 1.00 93.88 80 LYS A C 1
ATOM 641 O O . LYS A 1 80 ? -2.110 -10.970 1.218 1.00 93.88 80 LYS A O 1
ATOM 646 N N . LEU A 1 81 ? -1.768 -12.593 2.725 1.00 94.19 81 LEU A N 1
ATOM 647 C CA . LEU A 1 81 ? -0.374 -12.232 3.025 1.00 94.19 81 LEU A CA 1
ATOM 648 C C . LEU A 1 81 ? 0.526 -12.274 1.780 1.00 94.19 81 LEU A C 1
ATOM 650 O O . LEU A 1 81 ? 1.313 -11.351 1.541 1.00 94.19 81 LEU A O 1
ATOM 654 N N . VAL A 1 82 ? 0.395 -13.306 0.937 1.00 95.81 82 VAL A N 1
ATOM 655 C CA . VAL A 1 82 ? 1.137 -13.399 -0.334 1.00 95.81 82 VAL A CA 1
ATOM 656 C C . VAL A 1 82 ? 0.758 -12.259 -1.283 1.00 95.81 82 VAL A C 1
ATOM 658 O O . VAL A 1 82 ? 1.645 -11.659 -1.901 1.00 95.81 82 VAL A O 1
ATOM 661 N N . GLY A 1 83 ? -0.535 -11.947 -1.394 1.00 94.81 83 GLY A N 1
ATOM 662 C CA . GLY A 1 83 ? -1.050 -10.834 -2.188 1.00 94.81 83 GLY A CA 1
ATOM 663 C C . GLY A 1 83 ? -0.461 -9.499 -1.733 1.00 94.81 83 GLY A C 1
ATOM 664 O O . GLY A 1 83 ? 0.177 -8.801 -2.525 1.00 94.81 83 GLY A O 1
ATOM 665 N N . MET A 1 84 ? -0.559 -9.199 -0.436 1.00 94.81 84 MET A N 1
ATOM 666 C CA . MET A 1 84 ? -0.008 -7.980 0.162 1.00 94.81 84 MET A CA 1
ATOM 667 C C . MET A 1 84 ? 1.509 -7.875 -0.007 1.00 94.81 84 MET A C 1
ATOM 669 O O . MET A 1 84 ? 2.006 -6.813 -0.366 1.00 94.81 84 MET A O 1
ATOM 673 N N . LYS A 1 85 ? 2.267 -8.968 0.148 1.00 94.50 85 LYS A N 1
ATOM 674 C CA . LYS A 1 85 ? 3.729 -8.970 -0.060 1.00 94.50 85 LYS A CA 1
ATOM 675 C C . LYS A 1 85 ? 4.120 -8.615 -1.497 1.00 94.50 85 LYS A C 1
ATOM 677 O O . LYS A 1 85 ? 5.167 -8.007 -1.729 1.00 94.50 85 LYS A O 1
ATOM 682 N N . LYS A 1 86 ? 3.302 -8.990 -2.484 1.00 94.62 86 LYS A N 1
ATOM 683 C CA . LYS A 1 86 ? 3.523 -8.598 -3.884 1.00 94.62 86 LYS A CA 1
ATOM 684 C C . LYS A 1 86 ? 3.224 -7.117 -4.107 1.00 94.62 86 LYS A C 1
ATOM 686 O O . LYS A 1 86 ? 4.030 -6.443 -4.747 1.00 94.62 86 LYS A O 1
ATOM 691 N N . ILE A 1 87 ? 2.133 -6.603 -3.539 1.00 92.06 87 ILE A N 1
ATOM 692 C CA . ILE A 1 87 ? 1.800 -5.171 -3.608 1.00 92.06 87 ILE A CA 1
ATOM 693 C C . ILE A 1 87 ? 2.856 -4.335 -2.883 1.00 92.06 87 ILE A C 1
ATOM 695 O O . ILE A 1 87 ? 3.295 -3.318 -3.403 1.00 92.06 87 ILE A O 1
ATOM 699 N N . GLU A 1 88 ? 3.351 -4.796 -1.740 1.00 90.88 88 GLU A N 1
ATOM 700 C CA . GLU A 1 88 ? 4.439 -4.152 -1.009 1.00 90.88 88 GLU A CA 1
ATOM 701 C C . GLU A 1 88 ? 5.719 -4.073 -1.850 1.00 90.88 88 GLU A C 1
ATOM 703 O O . GLU A 1 88 ? 6.340 -3.015 -1.941 1.00 90.88 88 GLU A O 1
ATOM 708 N N . ARG A 1 89 ? 6.110 -5.170 -2.517 1.00 90.50 89 ARG A N 1
ATOM 709 C CA . ARG A 1 89 ? 7.243 -5.149 -3.459 1.00 90.50 89 ARG A CA 1
ATOM 710 C C . ARG A 1 89 ? 7.011 -4.138 -4.575 1.00 90.50 89 ARG A C 1
ATOM 712 O O . ARG A 1 89 ? 7.929 -3.397 -4.907 1.00 90.50 89 ARG A O 1
ATOM 719 N N . PHE A 1 90 ? 5.803 -4.084 -5.133 1.00 89.69 90 PHE A N 1
ATOM 720 C CA . PHE A 1 90 ? 5.464 -3.058 -6.112 1.00 89.69 90 PHE A CA 1
ATOM 721 C C . PHE A 1 90 ? 5.648 -1.653 -5.529 1.00 89.69 90 PHE A C 1
ATOM 723 O O . PHE A 1 90 ? 6.385 -0.867 -6.108 1.00 89.69 90 PHE A O 1
ATOM 730 N N . ALA A 1 91 ? 5.065 -1.359 -4.368 1.00 86.38 91 ALA A N 1
ATOM 731 C CA . ALA A 1 91 ? 5.127 -0.046 -3.732 1.00 86.38 91 ALA A CA 1
ATOM 732 C C . ALA A 1 91 ? 6.566 0.400 -3.412 1.00 86.38 91 ALA A C 1
ATOM 734 O O . ALA A 1 91 ? 6.900 1.564 -3.599 1.00 86.38 91 ALA A O 1
ATOM 735 N N . ARG A 1 92 ? 7.444 -0.522 -2.992 1.00 85.31 92 ARG A N 1
ATOM 736 C CA . ARG A 1 92 ? 8.852 -0.212 -2.678 1.00 85.31 92 ARG A CA 1
ATOM 737 C C . ARG A 1 92 ? 9.703 0.109 -3.907 1.00 85.31 92 ARG A C 1
ATOM 739 O O . ARG A 1 92 ? 10.639 0.892 -3.801 1.00 85.31 92 ARG A O 1
ATOM 746 N N . PHE A 1 93 ? 9.425 -0.530 -5.043 1.00 83.62 93 PHE A N 1
ATOM 747 C CA . PHE A 1 93 ? 10.256 -0.410 -6.248 1.00 83.62 93 PHE A CA 1
ATOM 748 C C . PHE A 1 93 ? 9.606 0.418 -7.362 1.00 83.62 93 PHE A C 1
ATOM 750 O O . PHE A 1 93 ? 10.264 0.735 -8.353 1.00 83.62 93 PHE A O 1
ATOM 757 N N . ALA A 1 94 ? 8.324 0.759 -7.238 1.00 79.56 94 ALA A N 1
ATOM 758 C CA . ALA A 1 94 ? 7.622 1.575 -8.211 1.00 79.56 94 ALA A CA 1
ATOM 759 C C . ALA A 1 94 ? 8.235 2.978 -8.282 1.00 79.56 94 ALA A C 1
ATOM 761 O O . ALA A 1 94 ? 8.447 3.648 -7.276 1.00 79.56 94 ALA A O 1
ATOM 762 N N . LEU A 1 95 ? 8.466 3.445 -9.510 1.00 71.81 95 LEU A N 1
ATOM 763 C CA . LEU A 1 95 ? 8.750 4.855 -9.762 1.00 71.81 95 LEU A CA 1
ATOM 764 C C . LEU A 1 95 ? 7.555 5.706 -9.283 1.00 71.81 95 LEU A C 1
ATOM 766 O O . LEU A 1 95 ? 6.421 5.228 -9.378 1.00 71.81 95 LEU A O 1
ATOM 770 N N . PRO A 1 96 ? 7.754 6.969 -8.865 1.00 68.25 96 PRO A N 1
ATOM 771 C CA . PRO A 1 96 ? 6.678 7.824 -8.348 1.00 68.25 96 PRO A CA 1
ATOM 772 C C . PRO A 1 96 ? 5.421 7.876 -9.239 1.00 68.25 96 PRO A C 1
ATOM 774 O O . PRO A 1 96 ? 4.299 7.785 -8.750 1.00 68.25 96 PRO A O 1
ATOM 777 N N . GLY A 1 97 ? 5.585 7.908 -10.569 1.00 65.00 97 GLY A N 1
ATOM 778 C CA . GLY A 1 97 ? 4.461 7.890 -11.519 1.00 65.00 97 GLY A CA 1
ATOM 779 C C . GLY A 1 97 ? 3.684 6.565 -11.590 1.00 65.00 97 GLY A C 1
ATOM 780 O O . GLY A 1 97 ? 2.564 6.532 -12.083 1.00 65.00 97 GLY A O 1
ATOM 781 N N . LYS A 1 98 ? 4.244 5.456 -11.096 1.00 70.50 98 LYS A N 1
ATOM 782 C CA . LYS A 1 98 ? 3.570 4.149 -11.015 1.00 70.50 98 LYS A CA 1
ATOM 783 C C . LYS A 1 98 ? 2.854 3.939 -9.684 1.00 70.50 98 LYS A C 1
ATOM 785 O O . LYS A 1 98 ? 1.923 3.141 -9.656 1.00 70.50 98 LYS A O 1
ATOM 790 N N . LEU A 1 99 ? 3.201 4.688 -8.633 1.00 71.38 99 LEU A N 1
ATOM 791 C CA . LEU A 1 99 ? 2.410 4.731 -7.394 1.00 71.38 99 LEU A CA 1
ATOM 792 C C . LEU A 1 99 ? 1.010 5.309 -7.627 1.00 71.38 99 LEU A C 1
ATOM 794 O O . LEU A 1 99 ? 0.089 4.988 -6.885 1.00 71.38 99 LEU A O 1
ATOM 798 N N . GLN A 1 100 ? 0.812 6.055 -8.720 1.00 74.19 100 GLN A N 1
ATOM 799 C CA . GLN A 1 100 ? -0.520 6.442 -9.180 1.00 74.19 100 GLN A CA 1
ATOM 800 C C . GLN A 1 100 ? -1.462 5.241 -9.343 1.00 74.19 100 GLN A C 1
ATOM 802 O O . GLN A 1 100 ? -2.633 5.349 -9.006 1.00 74.19 100 GLN A O 1
ATOM 807 N N . LEU A 1 101 ? -0.955 4.077 -9.768 1.00 70.81 101 LEU A N 1
ATOM 808 C CA . LEU A 1 101 ? -1.774 2.868 -9.867 1.00 70.81 101 LEU A CA 1
ATOM 809 C C . LEU A 1 101 ? -2.328 2.431 -8.510 1.00 70.81 101 LEU A C 1
ATOM 811 O O . LEU A 1 101 ? -3.415 1.885 -8.477 1.00 70.81 101 LEU A O 1
ATOM 815 N N . LEU A 1 102 ? -1.615 2.684 -7.408 1.00 75.00 102 LEU A N 1
ATOM 816 C CA . LEU A 1 102 ? -2.107 2.392 -6.058 1.00 75.00 102 LEU A CA 1
ATOM 817 C C . LEU A 1 102 ? -3.142 3.433 -5.632 1.00 75.00 102 LEU A C 1
ATOM 819 O O . LEU A 1 102 ? -4.151 3.066 -5.037 1.00 75.00 102 LEU A O 1
ATOM 823 N N . ARG A 1 103 ? -2.933 4.706 -5.999 1.00 72.88 103 ARG A N 1
ATOM 824 C CA . ARG A 1 103 ? -3.879 5.803 -5.733 1.00 72.88 103 ARG A CA 1
ATOM 825 C C . ARG A 1 103 ? -5.217 5.619 -6.440 1.00 72.88 103 ARG A C 1
ATOM 827 O O . ARG A 1 103 ? -6.245 5.955 -5.863 1.00 72.88 103 ARG A O 1
ATOM 834 N N . ASP A 1 104 ? -5.200 5.130 -7.674 1.00 69.38 104 ASP A N 1
ATOM 835 C CA . ASP A 1 104 ? -6.387 5.005 -8.533 1.00 69.38 104 ASP A CA 1
ATOM 836 C C . ASP A 1 104 ? -7.039 3.616 -8.442 1.00 69.38 104 ASP A C 1
ATOM 838 O O . ASP A 1 104 ? -7.969 3.307 -9.181 1.00 69.38 104 ASP A O 1
ATOM 842 N N . SER A 1 105 ? -6.546 2.773 -7.535 1.00 67.12 105 SER A N 1
ATOM 843 C CA . SER A 1 105 ? -7.034 1.413 -7.335 1.00 67.12 105 SER A CA 1
ATOM 844 C C . SER A 1 105 ? -7.774 1.242 -6.020 1.00 67.12 105 SER A C 1
ATOM 846 O O . SER A 1 105 ? -7.488 1.917 -5.033 1.00 67.12 105 SER A O 1
ATOM 848 N N . ASN A 1 106 ? -8.604 0.203 -5.974 1.00 79.06 106 ASN A N 1
ATOM 849 C CA . ASN A 1 106 ? -9.303 -0.251 -4.773 1.00 79.06 106 ASN A CA 1
ATOM 850 C C . ASN A 1 106 ? -8.353 -0.898 -3.741 1.00 79.06 106 ASN A C 1
ATOM 852 O O . ASN A 1 106 ? -8.816 -1.554 -2.816 1.00 79.06 106 ASN A O 1
ATOM 856 N N . VAL A 1 107 ? -7.023 -0.764 -3.875 1.00 84.44 107 VAL A N 1
ATOM 857 C CA . VAL A 1 107 ? -6.053 -1.312 -2.907 1.00 84.44 107 VAL A CA 1
ATOM 858 C C . VAL A 1 107 ? -6.351 -0.805 -1.504 1.00 84.44 107 VAL A C 1
ATOM 860 O O . VAL A 1 107 ? -6.393 -1.603 -0.578 1.00 84.44 107 VAL A O 1
ATOM 863 N N . PHE A 1 108 ? -6.588 0.498 -1.343 1.00 82.06 108 PHE A N 1
ATOM 864 C CA . PHE A 1 108 ? -6.918 1.066 -0.035 1.00 82.06 108 PHE A CA 1
ATOM 865 C C . PHE A 1 108 ? -8.212 0.487 0.533 1.00 82.06 108 PHE A C 1
ATOM 867 O O . PHE A 1 108 ? -8.249 0.147 1.709 1.00 82.06 108 PHE A O 1
ATOM 874 N N . GLU A 1 109 ? -9.237 0.311 -0.299 1.00 82.69 109 GLU A N 1
ATOM 875 C CA . GLU A 1 109 ? -10.510 -0.290 0.110 1.00 82.69 109 GLU A CA 1
ATOM 876 C C . GLU A 1 109 ? -10.323 -1.744 0.558 1.00 82.69 109 GLU A C 1
ATOM 878 O O . GLU A 1 109 ? -10.805 -2.120 1.623 1.00 82.69 109 GLU A O 1
ATOM 883 N N . PHE A 1 110 ? -9.549 -2.542 -0.189 1.00 86.81 110 PHE A N 1
ATOM 884 C CA . PHE A 1 110 ? -9.208 -3.910 0.209 1.00 86.81 110 PHE A CA 1
ATOM 885 C C . PHE A 1 110 ? -8.452 -3.940 1.537 1.00 86.81 110 PHE A C 1
ATOM 887 O O . PHE A 1 110 ? -8.823 -4.693 2.433 1.00 86.81 110 PHE A O 1
ATOM 894 N N . LEU A 1 111 ? -7.420 -3.106 1.697 1.00 88.38 111 LEU A N 1
ATOM 895 C CA . LEU A 1 111 ? -6.643 -3.073 2.936 1.00 88.38 111 LEU A CA 1
ATOM 896 C C . LEU A 1 111 ? -7.497 -2.639 4.129 1.00 88.38 111 LEU A C 1
ATOM 898 O O . LEU A 1 111 ? -7.383 -3.241 5.190 1.00 88.38 111 LEU A O 1
ATOM 902 N N . MET A 1 112 ? -8.386 -1.661 3.948 1.00 86.06 112 MET A N 1
ATOM 903 C CA . MET A 1 112 ? -9.334 -1.251 4.985 1.00 86.06 112 MET A CA 1
ATOM 904 C C . MET A 1 112 ? -10.339 -2.351 5.319 1.00 86.06 112 MET A C 1
ATOM 906 O O . MET A 1 112 ? -10.654 -2.533 6.492 1.00 86.06 112 MET A O 1
ATOM 910 N N . SER A 1 113 ? -10.807 -3.114 4.327 1.00 88.25 113 SER A N 1
ATOM 911 C CA . SER A 1 113 ? -11.746 -4.216 4.568 1.00 88.25 113 SER A CA 1
ATOM 912 C C . SER A 1 113 ? -11.175 -5.269 5.526 1.00 88.25 113 SER A C 1
ATOM 914 O O . SER A 1 113 ? -11.899 -5.754 6.390 1.00 88.25 113 SER A O 1
ATOM 916 N N . PHE A 1 114 ? -9.863 -5.528 5.463 1.00 89.69 114 PHE A N 1
ATOM 917 C CA . PHE A 1 114 ? -9.181 -6.460 6.367 1.00 89.69 114 PHE A CA 1
ATOM 918 C C . PHE A 1 114 ? -9.055 -5.927 7.800 1.00 89.69 114 PHE A C 1
ATOM 920 O O . PHE A 1 114 ? -8.989 -6.713 8.737 1.00 89.69 114 PHE A O 1
ATOM 927 N N . LEU A 1 115 ? -9.025 -4.603 7.988 1.00 85.69 115 LEU A N 1
ATOM 928 C CA . LEU A 1 115 ? -9.003 -3.994 9.324 1.00 85.69 115 LEU A CA 1
ATOM 929 C C . LEU A 1 115 ? -10.388 -4.006 9.972 1.00 85.69 115 LEU A C 1
ATOM 931 O O . LEU A 1 115 ? -10.508 -4.160 11.180 1.00 85.69 115 LEU A O 1
ATOM 935 N N . VAL A 1 116 ? -11.443 -3.834 9.175 1.00 83.06 116 VAL A N 1
ATOM 936 C CA . VAL A 1 116 ? -12.821 -3.800 9.686 1.00 83.06 116 VAL A CA 1
ATOM 937 C C . VAL A 1 116 ? -13.328 -5.201 10.045 1.00 83.06 116 VAL A C 1
ATOM 939 O O . VAL A 1 116 ? -14.169 -5.334 10.934 1.00 83.06 116 VAL A O 1
ATOM 942 N N . ASP A 1 117 ? -12.824 -6.250 9.392 1.00 83.50 117 ASP A N 1
ATOM 943 C CA . ASP A 1 117 ? -13.197 -7.625 9.718 1.00 83.50 117 ASP A CA 1
ATOM 944 C C . ASP A 1 117 ? -12.563 -8.080 11.045 1.00 83.50 117 ASP A C 1
ATOM 946 O O . ASP A 1 117 ? -11.375 -8.394 11.136 1.00 83.50 117 ASP A O 1
ATOM 950 N N . THR A 1 118 ? -13.388 -8.151 12.094 1.00 73.94 118 THR A N 1
ATOM 951 C CA . THR A 1 118 ? -12.978 -8.566 13.444 1.00 73.94 118 THR A CA 1
ATOM 952 C C . THR A 1 118 ? -12.589 -10.042 13.538 1.00 73.94 118 THR A C 1
ATOM 954 O O . THR A 1 118 ? -12.087 -10.466 14.576 1.00 73.94 118 THR A O 1
ATOM 957 N N . LYS A 1 119 ? -12.871 -10.849 12.507 1.00 85.69 119 LYS A N 1
ATOM 958 C CA . LYS A 1 119 ? -12.468 -12.261 12.432 1.00 85.69 119 LYS A CA 1
ATOM 959 C C . LYS A 1 119 ? -11.195 -12.464 11.613 1.00 85.69 119 LYS A C 1
ATOM 961 O O . LYS A 1 119 ? -10.751 -13.604 11.479 1.00 85.69 119 LYS A O 1
ATOM 966 N N . GLU A 1 120 ? -10.641 -11.397 11.044 1.00 89.69 120 GLU A N 1
ATOM 967 C CA . GLU A 1 120 ? -9.429 -11.475 10.243 1.00 89.69 120 GLU A CA 1
ATOM 968 C C . GLU A 1 120 ? -8.222 -11.865 11.104 1.00 89.69 120 GLU A C 1
ATOM 970 O O . GLU A 1 120 ? -8.132 -11.553 12.293 1.00 89.69 120 GLU A O 1
ATOM 975 N N . ASP A 1 121 ? -7.273 -12.553 10.475 1.00 91.75 121 ASP A N 1
ATOM 976 C CA . ASP A 1 121 ? -6.014 -12.919 11.106 1.00 91.75 121 ASP A CA 1
ATOM 977 C C . ASP A 1 121 ? -5.225 -11.654 11.537 1.00 91.75 121 ASP A C 1
ATOM 979 O O . ASP A 1 121 ? -5.013 -10.751 10.716 1.00 91.75 121 ASP A O 1
ATOM 983 N N . PRO A 1 122 ? -4.747 -11.561 12.794 1.00 88.81 122 PRO A N 1
ATOM 984 C CA . PRO A 1 122 ? -3.985 -10.404 13.265 1.00 88.81 122 PRO A CA 1
ATOM 985 C C . PRO A 1 122 ? -2.718 -10.110 12.449 1.00 88.81 122 PRO A C 1
ATOM 987 O O . PRO A 1 122 ? -2.335 -8.948 12.306 1.00 88.81 122 PRO A O 1
ATOM 990 N N . GLU A 1 123 ? -2.067 -11.129 11.878 1.00 91.12 123 GLU A N 1
ATOM 991 C CA . GLU A 1 123 ? -0.916 -10.945 10.992 1.00 91.12 123 GLU A CA 1
ATOM 992 C C . GLU A 1 123 ? -1.344 -10.276 9.680 1.00 91.12 123 GLU A C 1
ATOM 994 O O . GLU A 1 123 ? -0.649 -9.390 9.175 1.00 91.12 123 GLU A O 1
ATOM 999 N N . VAL A 1 124 ? -2.516 -10.639 9.148 1.00 92.75 124 VAL A N 1
ATOM 1000 C CA . VAL A 1 124 ? -3.110 -9.988 7.971 1.00 92.75 124 VAL A CA 1
ATOM 1001 C C . VAL A 1 124 ? -3.425 -8.525 8.278 1.00 92.75 124 VAL A C 1
ATOM 1003 O O . VAL A 1 124 ? -3.040 -7.654 7.496 1.00 92.75 124 VAL A O 1
ATOM 1006 N N . GLN A 1 125 ? -4.038 -8.233 9.428 1.00 90.75 125 GLN A N 1
ATOM 1007 C CA . GLN A 1 125 ? -4.333 -6.863 9.865 1.00 90.75 125 GLN A CA 1
ATOM 1008 C C . GLN A 1 125 ? -3.057 -6.024 10.045 1.00 90.75 125 GLN A C 1
ATOM 1010 O O . GLN A 1 125 ? -2.945 -4.928 9.489 1.00 90.75 125 GLN A O 1
ATOM 1015 N N . ALA A 1 126 ? -2.051 -6.549 10.753 1.00 88.69 126 ALA A N 1
ATOM 1016 C CA . ALA A 1 126 ? -0.767 -5.873 10.944 1.00 88.69 126 ALA A CA 1
ATOM 1017 C C . ALA A 1 126 ? -0.054 -5.632 9.603 1.00 88.69 126 ALA A C 1
ATOM 1019 O O . ALA A 1 126 ? 0.504 -4.556 9.359 1.00 88.69 126 ALA A O 1
ATOM 1020 N N . LYS A 1 127 ? -0.115 -6.607 8.686 1.00 91.56 127 LYS A N 1
ATOM 1021 C CA . LYS A 1 127 ? 0.459 -6.474 7.345 1.00 91.56 127 LYS A CA 1
ATOM 1022 C C . LYS A 1 127 ? -0.272 -5.430 6.505 1.00 91.56 127 LYS A C 1
ATOM 1024 O O . LYS A 1 127 ? 0.391 -4.678 5.784 1.00 91.56 127 LYS A O 1
ATOM 1029 N N . ALA A 1 128 ? -1.598 -5.361 6.612 1.00 91.44 128 ALA A N 1
ATOM 1030 C CA . ALA A 1 128 ? -2.410 -4.354 5.944 1.00 91.44 128 ALA A CA 1
ATOM 1031 C C . ALA A 1 128 ? -2.064 -2.947 6.448 1.00 91.44 128 ALA A C 1
ATOM 1033 O O . ALA A 1 128 ? -1.772 -2.076 5.628 1.00 91.44 128 ALA A O 1
ATOM 1034 N N . LEU A 1 129 ? -1.969 -2.746 7.768 1.00 89.50 129 LEU A N 1
ATOM 1035 C CA . LEU A 1 129 ? -1.526 -1.480 8.369 1.00 89.50 129 LEU A CA 1
ATOM 1036 C C . LEU A 1 129 ? -0.132 -1.063 7.889 1.00 89.50 129 LEU A C 1
ATOM 1038 O O . LEU A 1 129 ? 0.057 0.077 7.466 1.00 89.50 129 LEU A O 1
ATOM 1042 N N . GLY A 1 130 ? 0.836 -1.984 7.892 1.00 87.56 130 GLY A N 1
ATOM 1043 C CA . GLY A 1 130 ? 2.191 -1.700 7.415 1.00 87.56 130 GLY A CA 1
ATOM 1044 C C . GLY A 1 130 ? 2.234 -1.326 5.929 1.00 87.56 130 GLY A C 1
ATOM 1045 O O . GLY A 1 130 ? 2.994 -0.443 5.522 1.00 87.56 130 GLY A O 1
ATOM 1046 N N . LEU A 1 131 ? 1.391 -1.955 5.103 1.00 88.44 131 LEU A N 1
ATOM 1047 C CA . LEU A 1 131 ? 1.271 -1.599 3.692 1.00 88.44 131 LEU A CA 1
ATOM 1048 C C . LEU A 1 131 ? 0.611 -0.227 3.515 1.00 88.44 131 LEU A C 1
ATOM 1050 O O . LEU A 1 131 ? 1.130 0.580 2.752 1.00 88.44 131 LEU A O 1
ATOM 1054 N N . ILE A 1 132 ? -0.459 0.080 4.253 1.00 87.44 132 ILE A N 1
ATOM 1055 C CA . ILE A 1 132 ? -1.068 1.419 4.267 1.00 87.44 132 ILE A CA 1
ATOM 1056 C C . ILE A 1 132 ? -0.016 2.468 4.655 1.00 87.44 132 ILE A C 1
ATOM 1058 O O . ILE A 1 132 ? 0.146 3.461 3.946 1.00 87.44 132 ILE A O 1
ATOM 1062 N N . ALA A 1 133 ? 0.759 2.228 5.716 1.00 83.88 133 ALA A N 1
ATOM 1063 C CA . ALA A 1 133 ? 1.805 3.142 6.173 1.00 83.88 133 ALA A CA 1
ATOM 1064 C C . ALA A 1 133 ? 2.855 3.400 5.087 1.00 83.88 133 ALA A C 1
ATOM 1066 O O . ALA A 1 133 ? 3.266 4.540 4.876 1.00 83.88 133 ALA A O 1
ATOM 1067 N N . LEU A 1 134 ? 3.253 2.357 4.353 1.00 84.06 134 LEU A N 1
ATOM 1068 C CA . LEU A 1 134 ? 4.155 2.483 3.212 1.00 84.06 134 LEU A CA 1
ATOM 1069 C C . LEU A 1 134 ? 3.558 3.359 2.100 1.00 84.06 134 LEU A C 1
ATOM 1071 O O . LEU A 1 134 ? 4.272 4.193 1.544 1.00 84.06 134 LEU A O 1
ATOM 1075 N N . LEU A 1 135 ? 2.272 3.190 1.781 1.00 83.50 135 LEU A N 1
ATOM 1076 C CA . LEU A 1 135 ? 1.599 3.959 0.730 1.00 83.50 135 LEU A CA 1
ATOM 1077 C C . LEU A 1 135 ? 1.456 5.443 1.099 1.00 83.50 135 LEU A C 1
ATOM 1079 O O . LEU A 1 135 ? 1.667 6.306 0.250 1.00 83.50 135 LEU A O 1
ATOM 1083 N N . LEU A 1 136 ? 1.174 5.754 2.366 1.00 81.50 136 LEU A N 1
ATOM 1084 C CA . LEU A 1 136 ? 1.038 7.133 2.856 1.00 81.50 136 LEU A CA 1
ATOM 1085 C C . LEU A 1 136 ? 2.373 7.896 2.960 1.00 81.50 136 LEU A C 1
ATOM 1087 O O . LEU A 1 136 ? 2.387 9.096 3.253 1.00 81.50 136 LEU A O 1
ATOM 1091 N N . ARG A 1 137 ? 3.513 7.246 2.680 1.00 78.62 137 ARG A N 1
ATOM 1092 C CA . ARG A 1 137 ? 4.792 7.955 2.500 1.00 78.62 137 ARG A CA 1
ATOM 1093 C C . ARG A 1 137 ? 4.781 8.836 1.248 1.00 78.62 137 ARG A C 1
ATOM 1095 O O . ARG A 1 137 ? 5.437 9.875 1.239 1.00 78.62 137 ARG A O 1
ATOM 1102 N N . ASP A 1 138 ? 4.027 8.456 0.215 1.00 80.75 138 ASP A N 1
ATOM 1103 C CA . ASP A 1 138 ? 3.826 9.285 -0.975 1.00 80.75 138 ASP A CA 1
ATOM 1104 C C . ASP A 1 138 ? 2.877 10.451 -0.664 1.00 80.75 138 ASP A C 1
ATOM 1106 O O . ASP A 1 138 ? 1.742 10.238 -0.238 1.00 80.75 138 ASP A O 1
ATOM 1110 N N . ARG A 1 139 ? 3.329 11.690 -0.905 1.00 79.56 139 ARG A N 1
ATOM 1111 C CA . ARG A 1 139 ? 2.583 12.918 -0.574 1.00 79.56 139 ARG A CA 1
ATOM 1112 C C . ARG A 1 139 ? 1.179 12.931 -1.179 1.00 79.56 139 ARG A C 1
ATOM 1114 O O . ARG A 1 139 ? 0.216 13.155 -0.459 1.00 79.56 139 ARG A O 1
ATOM 1121 N N . LEU A 1 140 ? 1.062 12.652 -2.476 1.00 81.31 140 LEU A N 1
ATOM 1122 C CA . LEU A 1 140 ? -0.223 12.691 -3.184 1.00 81.31 140 LEU A CA 1
ATOM 1123 C C . LEU A 1 140 ? -1.174 11.594 -2.694 1.00 81.31 140 LEU A C 1
ATOM 1125 O O . LEU A 1 140 ? -2.377 11.807 -2.577 1.00 81.31 140 LEU A O 1
ATOM 1129 N N . THR A 1 141 ? -0.637 10.407 -2.402 1.00 80.56 141 THR A N 1
ATOM 1130 C CA . THR A 1 141 ? -1.413 9.313 -1.809 1.00 80.56 141 THR A CA 1
ATOM 1131 C C . THR A 1 141 ? -1.917 9.698 -0.422 1.00 80.56 141 THR A C 1
ATOM 1133 O O . THR A 1 141 ? -3.081 9.465 -0.107 1.00 80.56 141 THR A O 1
ATOM 1136 N N . ARG A 1 142 ? -1.061 10.333 0.385 1.00 81.06 142 ARG A N 1
ATOM 1137 C CA . ARG A 1 142 ? -1.412 10.826 1.714 1.00 81.06 142 ARG A CA 1
ATOM 1138 C C . ARG A 1 142 ? -2.495 11.894 1.668 1.00 81.06 142 ARG A C 1
ATOM 1140 O O . ARG A 1 142 ? -3.483 11.749 2.369 1.00 81.06 142 ARG A O 1
ATOM 1147 N N . GLU A 1 143 ? -2.351 12.912 0.826 1.00 79.56 143 GLU A N 1
ATOM 1148 C CA . GLU A 1 143 ? -3.361 13.966 0.652 1.00 79.56 143 GLU A CA 1
ATOM 1149 C C . GLU A 1 143 ? -4.718 13.377 0.241 1.00 79.56 143 GLU A C 1
ATOM 1151 O O . GLU A 1 143 ? -5.737 13.696 0.849 1.00 79.56 143 GLU A O 1
ATOM 1156 N N . LYS A 1 144 ? -4.734 12.441 -0.720 1.00 79.69 144 LYS A N 1
ATOM 1157 C CA . LYS A 1 144 ? -5.964 11.757 -1.152 1.00 79.69 144 LYS A CA 1
ATOM 1158 C C . LYS A 1 144 ? -6.598 10.930 -0.028 1.00 79.69 144 LYS A C 1
ATOM 1160 O O . LYS A 1 144 ? -7.815 10.941 0.125 1.00 79.69 144 LYS A O 1
ATOM 1165 N N . ALA A 1 145 ? -5.790 10.214 0.752 1.00 79.12 145 ALA A N 1
ATOM 1166 C CA . ALA A 1 145 ? -6.275 9.430 1.885 1.00 79.12 145 ALA A CA 1
ATOM 1167 C C . ALA A 1 145 ? -6.810 10.321 3.017 1.00 79.12 145 ALA A C 1
ATOM 1169 O O . ALA A 1 145 ? -7.829 9.993 3.615 1.00 79.12 145 ALA A O 1
ATOM 1170 N N . LEU A 1 146 ? -6.161 11.462 3.274 1.00 76.25 146 LEU A N 1
ATOM 1171 C CA . LEU A 1 146 ? -6.601 12.441 4.267 1.00 76.25 146 LEU A CA 1
ATOM 1172 C C . LEU A 1 146 ? -7.911 13.135 3.868 1.00 76.25 146 LEU A C 1
ATOM 1174 O O . LEU A 1 146 ? -8.728 13.445 4.726 1.00 76.25 146 LEU A O 1
ATOM 1178 N N . GLN A 1 147 ? -8.140 13.351 2.573 1.00 74.94 147 GLN A N 1
ATOM 1179 C CA . GLN A 1 147 ? -9.411 13.875 2.057 1.00 74.94 147 GLN A CA 1
ATOM 1180 C C . GLN A 1 147 ? -10.553 12.853 2.118 1.00 74.94 147 GLN A C 1
ATOM 1182 O O . GLN A 1 147 ? -11.719 13.228 2.001 1.00 74.94 147 GLN A O 1
ATOM 1187 N N . ASN A 1 148 ? -10.241 11.565 2.277 1.00 75.69 148 ASN A N 1
ATOM 1188 C CA . ASN A 1 148 ? -11.238 10.512 2.294 1.00 75.69 148 ASN A CA 1
ATOM 1189 C C . ASN A 1 148 ? -11.722 10.227 3.727 1.00 75.69 148 ASN A C 1
ATOM 1191 O O . ASN A 1 148 ? -11.115 9.454 4.474 1.00 75.69 148 ASN A O 1
ATOM 1195 N N . GLU A 1 149 ? -12.860 10.816 4.100 1.00 67.12 149 GLU A N 1
ATOM 1196 C CA . GLU A 1 149 ? -13.472 10.614 5.421 1.00 67.12 149 GLU A CA 1
ATOM 1197 C C . GLU A 1 149 ? -13.830 9.145 5.693 1.00 67.12 149 GLU A C 1
ATOM 1199 O O . GLU A 1 149 ? -13.742 8.689 6.836 1.00 67.12 149 GLU A O 1
ATOM 1204 N N . THR A 1 150 ? -14.154 8.369 4.649 1.00 72.69 150 THR A N 1
ATOM 1205 C CA . THR A 1 150 ? -14.465 6.936 4.781 1.00 72.69 150 THR A CA 1
ATOM 1206 C C . THR A 1 150 ? -13.220 6.080 5.013 1.00 72.69 150 THR A C 1
ATOM 1208 O O . THR A 1 150 ? -13.343 4.881 5.243 1.00 72.69 150 THR A O 1
ATOM 1211 N N . PHE A 1 151 ? -12.023 6.666 4.947 1.00 77.31 151 PHE A N 1
ATOM 1212 C CA . PHE A 1 151 ? -10.757 5.997 5.234 1.00 77.31 151 PHE A CA 1
ATOM 1213 C C . PHE A 1 151 ? -10.241 6.342 6.638 1.00 77.31 151 PHE A C 1
ATOM 1215 O O . PHE A 1 151 ? -9.970 5.446 7.438 1.00 77.31 151 PHE A O 1
ATOM 1222 N N . LEU A 1 152 ? -10.135 7.636 6.955 1.00 72.56 152 LEU A N 1
ATOM 1223 C CA . LEU A 1 152 ? -9.523 8.110 8.201 1.00 72.56 152 LEU A CA 1
ATOM 1224 C C . LEU A 1 152 ? -10.299 7.698 9.454 1.00 72.56 152 LEU A C 1
ATOM 1226 O O . LEU A 1 152 ? -9.704 7.220 10.420 1.00 72.56 152 LEU A O 1
ATOM 1230 N N . LEU A 1 153 ? -11.619 7.894 9.449 1.00 71.44 153 LEU A N 1
ATOM 1231 C CA . LEU A 1 153 ? -12.430 7.664 10.639 1.00 71.44 153 LEU A CA 1
ATOM 1232 C C . LEU A 1 153 ? -12.476 6.172 11.021 1.00 71.44 153 LEU A C 1
ATOM 1234 O O . LEU A 1 153 ? -12.207 5.873 12.186 1.00 71.44 153 LEU A O 1
ATOM 1238 N N . PRO A 1 154 ? -12.716 5.219 10.094 1.00 75.88 154 PRO A N 1
ATOM 1239 C CA . PRO A 1 154 ? -12.668 3.796 10.429 1.00 75.88 154 PRO A CA 1
ATOM 1240 C C . PRO A 1 154 ? -11.292 3.330 10.900 1.00 75.88 154 PRO A C 1
ATOM 1242 O O . PRO A 1 154 ? -11.214 2.526 11.823 1.00 75.88 154 PRO A O 1
ATOM 1245 N N . LEU A 1 155 ? -10.209 3.858 10.320 1.00 77.44 155 LEU A N 1
ATOM 1246 C CA . LEU A 1 155 ? -8.848 3.522 10.736 1.00 77.44 155 LEU A CA 1
ATOM 1247 C C . LEU A 1 155 ? -8.582 3.941 12.188 1.00 77.44 155 LEU A C 1
ATOM 1249 O O . LEU A 1 155 ? -8.019 3.178 12.969 1.00 77.44 155 LEU A O 1
ATOM 1253 N N . VAL A 1 156 ? -9.014 5.145 12.559 1.00 72.94 156 VAL A N 1
ATOM 1254 C CA . VAL A 1 156 ? -8.847 5.662 13.922 1.00 72.94 156 VAL A CA 1
ATOM 1255 C C . VAL A 1 156 ? -9.714 4.897 14.903 1.00 72.94 156 VAL A C 1
ATOM 1257 O O . VAL A 1 156 ? -9.228 4.509 15.960 1.00 72.94 156 VAL A O 1
ATOM 1260 N N . VAL A 1 157 ? -10.966 4.615 14.540 1.00 74.38 157 VAL A N 1
ATOM 1261 C CA . VAL A 1 157 ? -11.866 3.793 15.359 1.00 74.38 157 VAL A CA 1
ATOM 1262 C C . VAL A 1 157 ? -11.282 2.399 15.581 1.00 74.38 157 VAL A C 1
ATOM 1264 O O . VAL A 1 157 ? -11.236 1.956 16.724 1.00 74.38 157 VAL A O 1
ATOM 1267 N N . PHE A 1 158 ? -10.777 1.746 14.530 1.00 78.12 158 PHE A N 1
ATOM 1268 C CA . PHE A 1 158 ? -10.127 0.440 14.634 1.00 78.12 158 PHE A CA 1
ATOM 1269 C C . PHE A 1 158 ? -8.956 0.476 15.615 1.00 78.12 158 PHE A C 1
ATOM 1271 O O . PHE A 1 158 ? -8.898 -0.339 16.526 1.00 78.12 158 PHE A O 1
ATOM 1278 N N . LEU A 1 159 ? -8.071 1.468 15.493 1.00 72.38 159 LEU A N 1
ATOM 1279 C CA . LEU A 1 159 ? -6.902 1.614 16.365 1.00 72.38 159 LEU A CA 1
ATOM 1280 C C . LEU A 1 159 ? -7.240 2.064 17.798 1.00 72.38 159 LEU A C 1
ATOM 1282 O O . LEU A 1 159 ? -6.382 1.991 18.672 1.00 72.38 159 LEU A O 1
ATOM 1286 N N . SER A 1 160 ? -8.480 2.494 18.047 1.00 69.44 160 SER A N 1
ATOM 1287 C CA . SER A 1 160 ? -8.992 2.835 19.382 1.00 69.44 160 SER A CA 1
ATOM 1288 C C . SER A 1 160 ? -9.541 1.619 20.142 1.00 69.44 160 SER A C 1
ATOM 1290 O O . SER A 1 160 ? -9.944 1.751 21.301 1.00 69.44 160 SER A O 1
ATOM 1292 N N . LEU A 1 161 ? -9.626 0.448 19.499 1.00 73.06 161 LEU A N 1
ATOM 1293 C CA . LEU A 1 161 ? -10.133 -0.769 20.129 1.00 73.06 161 LEU A CA 1
ATOM 1294 C C . LEU A 1 161 ? -9.161 -1.252 21.216 1.00 73.06 161 LEU A C 1
ATOM 1296 O O . LEU A 1 161 ? -7.950 -1.297 21.016 1.00 73.06 161 LEU A O 1
ATOM 1300 N N . ARG A 1 162 ? -9.706 -1.616 22.383 1.00 57.31 162 ARG A N 1
ATOM 1301 C CA . ARG A 1 162 ? -8.912 -1.967 23.575 1.00 57.31 162 ARG A CA 1
ATOM 1302 C C . ARG A 1 162 ? -8.197 -3.316 23.477 1.00 57.31 162 ARG A C 1
ATOM 1304 O O . ARG A 1 162 ? -7.187 -3.495 24.146 1.00 57.31 162 ARG A O 1
ATOM 1311 N N . ASP A 1 163 ? -8.681 -4.215 22.623 1.00 74.56 163 ASP A N 1
ATOM 1312 C CA . ASP A 1 163 ? -8.238 -5.615 22.562 1.00 74.56 163 ASP A CA 1
ATOM 1313 C C . ASP A 1 163 ? -7.468 -5.939 21.269 1.00 74.56 163 ASP A C 1
ATOM 1315 O O . ASP A 1 163 ? -7.588 -7.026 20.703 1.00 74.56 163 ASP A O 1
ATOM 1319 N N . LEU A 1 164 ? -6.692 -4.981 20.757 1.00 78.38 164 LEU A N 1
ATOM 1320 C CA . LEU A 1 164 ? -5.860 -5.210 19.578 1.00 78.38 164 LEU A CA 1
ATOM 1321 C C . LEU A 1 164 ? -4.615 -6.030 19.919 1.00 78.38 164 LEU A C 1
ATOM 1323 O O . LEU A 1 164 ? -3.972 -5.841 20.950 1.00 78.38 164 LEU A O 1
ATOM 1327 N N . ASN A 1 165 ? -4.227 -6.900 18.989 1.00 85.69 165 ASN A N 1
ATOM 1328 C CA . ASN A 1 165 ? -2.959 -7.613 19.059 1.00 85.69 165 ASN A CA 1
ATOM 1329 C C . ASN A 1 165 ? -1.768 -6.632 19.045 1.00 85.69 165 ASN A C 1
ATOM 1331 O O . ASN A 1 165 ? -1.783 -5.639 18.317 1.00 85.69 165 ASN A O 1
ATOM 1335 N N . GLU A 1 166 ? -0.702 -6.941 19.785 1.00 81.00 166 GLU A N 1
ATOM 1336 C CA . GLU A 1 166 ? 0.496 -6.096 19.904 1.00 81.00 166 GLU A CA 1
ATOM 1337 C C . GLU A 1 166 ? 1.113 -5.715 18.545 1.00 81.00 166 GLU A C 1
ATOM 1339 O O . GLU A 1 166 ? 1.480 -4.558 18.331 1.00 81.00 166 GLU A O 1
ATOM 1344 N N . ALA A 1 167 ? 1.156 -6.644 17.583 1.00 79.38 167 ALA A N 1
ATOM 1345 C CA . ALA A 1 167 ? 1.671 -6.371 16.241 1.00 79.38 167 ALA A CA 1
ATOM 1346 C C . ALA A 1 167 ? 0.807 -5.348 15.482 1.00 79.38 167 ALA A C 1
ATOM 1348 O O . ALA A 1 167 ? 1.328 -4.505 14.747 1.00 79.38 167 ALA A O 1
ATOM 1349 N N . VAL A 1 168 ? -0.512 -5.396 15.685 1.00 82.00 168 VAL A N 1
ATOM 1350 C CA . VAL A 1 168 ? -1.478 -4.457 15.102 1.00 82.00 168 VAL A CA 1
ATOM 1351 C C . VAL A 1 168 ? -1.325 -3.080 15.752 1.00 82.00 168 VAL A C 1
ATOM 1353 O O . VAL A 1 168 ? -1.272 -2.074 15.045 1.00 82.00 168 VAL A O 1
ATOM 1356 N N . VAL A 1 169 ? -1.158 -3.026 17.077 1.00 79.00 169 VAL A N 1
ATOM 1357 C CA . VAL A 1 169 ? -0.906 -1.779 17.819 1.00 79.00 169 VAL A CA 1
ATOM 1358 C C . VAL A 1 169 ? 0.401 -1.121 17.372 1.00 79.00 169 VAL A C 1
ATOM 1360 O O . VAL A 1 169 ? 0.427 0.084 17.103 1.00 79.00 169 VAL A O 1
ATOM 1363 N N . ALA A 1 170 ? 1.484 -1.892 17.239 1.00 76.81 170 ALA A N 1
ATOM 1364 C CA . ALA A 1 170 ? 2.777 -1.387 16.783 1.00 76.81 170 ALA A CA 1
ATOM 1365 C C . ALA A 1 170 ? 2.690 -0.812 15.358 1.00 76.81 170 ALA A C 1
ATOM 1367 O O . ALA A 1 170 ? 3.115 0.323 15.119 1.00 76.81 170 ALA A O 1
ATOM 1368 N N . ALA A 1 171 ? 2.069 -1.551 14.430 1.00 78.31 171 ALA A N 1
ATOM 1369 C CA . ALA A 1 171 ? 1.875 -1.104 13.051 1.00 78.31 171 ALA A CA 1
ATOM 1370 C C . ALA A 1 171 ? 0.968 0.138 12.963 1.00 78.31 171 ALA A C 1
ATOM 1372 O O . ALA A 1 171 ? 1.259 1.071 12.213 1.00 78.31 171 ALA A O 1
ATOM 1373 N N . GLY A 1 172 ? -0.100 0.186 13.762 1.00 79.31 172 GLY A N 1
ATOM 1374 C CA . GLY A 1 172 ? -1.007 1.331 13.848 1.00 79.31 172 GLY A CA 1
ATOM 1375 C C . GLY A 1 172 ? -0.337 2.578 14.420 1.00 79.31 172 GLY A C 1
ATOM 1376 O O . GLY A 1 172 ? -0.544 3.687 13.930 1.00 79.31 172 GLY A O 1
ATOM 1377 N N . THR A 1 173 ? 0.540 2.402 15.408 1.00 75.38 173 THR A N 1
ATOM 1378 C CA . THR 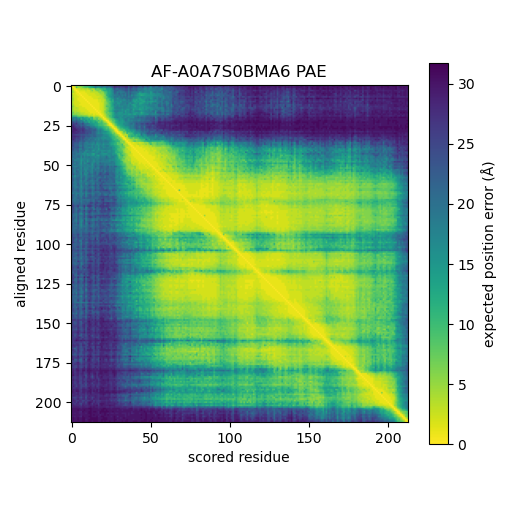A 1 173 ? 1.327 3.498 15.987 1.00 75.38 173 THR A CA 1
ATOM 1379 C C . THR A 1 173 ? 2.319 4.067 14.971 1.00 75.38 173 THR A C 1
ATOM 1381 O O . THR A 1 173 ? 2.446 5.288 14.853 1.00 75.38 173 THR A O 1
ATOM 1384 N N . GLU A 1 174 ? 3.011 3.215 14.205 1.00 74.62 174 GLU A N 1
ATOM 1385 C CA . GLU A 1 174 ? 3.913 3.660 13.132 1.00 74.62 174 GLU A CA 1
ATOM 1386 C C . GLU A 1 174 ? 3.148 4.416 12.037 1.00 74.62 174 GLU A C 1
ATOM 1388 O O . GLU A 1 174 ? 3.585 5.481 11.593 1.00 74.62 174 GLU A O 1
ATOM 1393 N N . LEU A 1 175 ? 1.973 3.910 11.658 1.00 77.94 175 LEU A N 1
ATOM 1394 C CA . LEU A 1 175 ? 1.070 4.552 10.710 1.00 77.94 175 LEU A CA 1
ATOM 1395 C C . LEU A 1 175 ? 0.657 5.953 11.182 1.00 77.94 175 LEU A C 1
ATOM 1397 O O . LEU A 1 175 ? 0.793 6.917 10.428 1.00 77.94 175 LEU A O 1
ATOM 1401 N N . PHE A 1 176 ? 0.224 6.091 12.437 1.00 73.38 176 PHE A N 1
ATOM 1402 C CA . PHE A 1 176 ? -0.142 7.390 12.999 1.00 73.38 176 PHE A CA 1
ATOM 1403 C C . PHE A 1 176 ? 1.024 8.357 13.066 1.00 73.38 176 PHE A C 1
ATOM 1405 O O . PHE A 1 176 ? 0.857 9.517 12.702 1.00 73.38 176 PHE A O 1
ATOM 1412 N N . ARG A 1 177 ? 2.216 7.901 13.465 1.00 67.94 177 ARG A N 1
ATOM 1413 C CA . ARG A 1 177 ? 3.418 8.742 13.402 1.00 67.94 177 ARG A CA 1
ATOM 1414 C C . ARG A 1 177 ? 3.673 9.197 11.964 1.00 67.94 177 ARG A C 1
ATOM 1416 O O . ARG A 1 177 ? 3.900 10.375 11.733 1.00 67.94 177 ARG A O 1
ATOM 1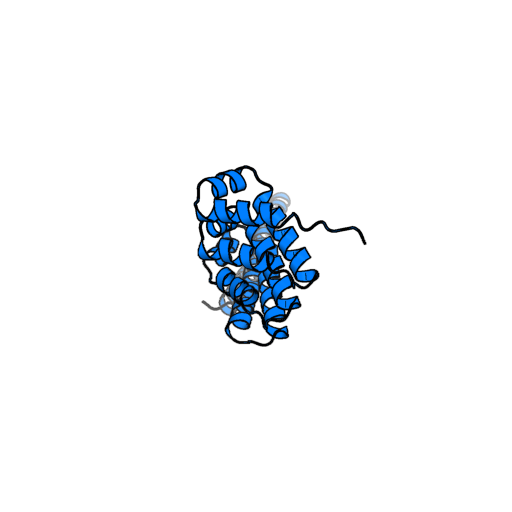423 N N . GLY A 1 178 ? 3.547 8.315 10.976 1.00 66.06 178 GLY A N 1
ATOM 1424 C CA . GLY A 1 178 ? 3.700 8.688 9.566 1.00 66.06 178 GLY A CA 1
ATOM 1425 C C . GLY A 1 178 ? 2.694 9.741 9.078 1.00 66.06 178 GLY A C 1
ATOM 1426 O O . GLY A 1 178 ? 3.048 10.595 8.266 1.00 66.06 178 GLY A O 1
ATOM 1427 N N . ILE A 1 179 ? 1.455 9.705 9.579 1.00 67.81 179 ILE A N 1
ATOM 1428 C CA . ILE A 1 179 ? 0.382 10.631 9.189 1.00 67.81 179 ILE A CA 1
ATOM 1429 C C . ILE A 1 179 ? 0.444 11.951 9.975 1.00 67.81 179 ILE A C 1
ATOM 1431 O O . ILE A 1 179 ? 0.234 13.014 9.400 1.00 67.81 179 ILE A O 1
ATOM 1435 N N . LEU A 1 180 ? 0.739 11.916 11.272 1.00 63.59 180 LEU A N 1
ATOM 1436 C CA . LEU A 1 18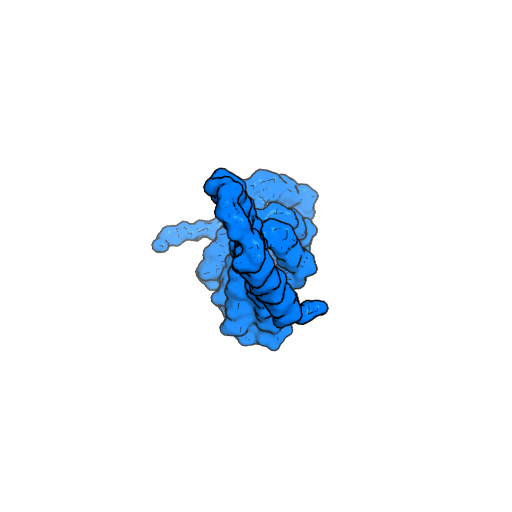0 ? 0.592 13.060 12.181 1.00 63.59 180 LEU A CA 1
ATOM 1437 C C . LEU A 1 180 ? 1.885 13.855 12.403 1.00 63.59 180 LEU A C 1
ATOM 1439 O O . LEU A 1 180 ? 1.862 14.850 13.115 1.00 63.59 180 LEU A O 1
ATOM 1443 N N . VAL A 1 181 ? 3.017 13.453 11.819 1.00 61.94 181 VAL A N 1
ATOM 1444 C CA . VAL A 1 181 ? 4.312 14.117 12.077 1.00 61.94 181 VAL A CA 1
ATOM 1445 C C . VAL A 1 181 ? 4.462 15.479 11.390 1.00 61.94 181 VAL A C 1
ATOM 1447 O O . VAL A 1 181 ? 5.273 16.287 11.831 1.00 61.94 181 VAL A O 1
ATOM 1450 N N . THR A 1 182 ? 3.698 15.784 10.340 1.00 65.44 182 THR A N 1
ATOM 1451 C CA . THR A 1 182 ? 3.826 17.083 9.658 1.00 65.44 182 THR A CA 1
ATOM 1452 C C . THR A 1 182 ? 2.738 18.052 10.106 1.00 65.44 182 THR A C 1
ATOM 1454 O O . THR A 1 182 ? 1.555 17.722 9.999 1.00 65.44 182 THR A O 1
ATOM 1457 N N . GLU A 1 183 ? 3.125 19.268 10.505 1.00 67.12 183 GLU A N 1
ATOM 1458 C CA . GLU A 1 183 ? 2.203 20.369 10.842 1.00 67.12 183 GLU A CA 1
ATOM 1459 C C . GLU A 1 183 ? 1.164 20.628 9.738 1.00 67.12 183 GLU A C 1
ATOM 1461 O O . GLU A 1 183 ? 0.014 20.942 10.032 1.00 67.12 183 GLU A O 1
ATOM 1466 N N . GLU A 1 184 ? 1.534 20.407 8.472 1.00 71.00 184 GLU A N 1
ATOM 1467 C CA . GLU A 1 184 ? 0.642 20.500 7.307 1.00 71.00 184 GLU A CA 1
ATOM 1468 C C . GLU A 1 184 ? -0.554 19.533 7.412 1.00 71.00 184 GLU A C 1
ATOM 1470 O O . GLU A 1 184 ? -1.696 19.933 7.195 1.00 71.00 184 GLU A O 1
ATOM 1475 N N . ASN A 1 185 ? -0.326 18.285 7.838 1.00 70.75 185 ASN A N 1
ATOM 1476 C CA . ASN A 1 185 ? -1.389 17.286 7.991 1.00 70.75 185 ASN A CA 1
ATOM 1477 C C . ASN A 1 185 ? -2.266 17.573 9.217 1.00 70.75 185 ASN A C 1
ATOM 1479 O O . ASN A 1 185 ? -3.477 17.383 9.153 1.00 70.75 185 ASN A O 1
ATOM 1483 N N . ILE A 1 186 ? -1.684 18.051 10.323 1.00 71.38 186 ILE A N 1
ATOM 1484 C CA . ILE A 1 186 ? -2.452 18.453 11.514 1.00 71.38 186 ILE A CA 1
ATOM 1485 C C . ILE A 1 186 ? -3.332 19.665 11.187 1.00 71.38 186 ILE A C 1
ATOM 1487 O O . ILE A 1 186 ? -4.512 19.690 11.536 1.00 71.38 186 ILE A O 1
ATOM 1491 N N . SER A 1 187 ? -2.779 20.654 10.481 1.00 75.31 187 SER A N 1
ATOM 1492 C CA . SER A 1 187 ? -3.520 21.824 10.006 1.00 75.31 187 SER A CA 1
ATOM 1493 C C . SER A 1 187 ? -4.670 21.413 9.084 1.00 75.31 187 SER A C 1
ATOM 1495 O O . SER A 1 187 ? -5.802 21.851 9.284 1.00 75.31 187 SER A O 1
ATOM 1497 N N . PHE A 1 188 ? -4.419 20.492 8.148 1.00 72.19 188 PHE A N 1
ATOM 1498 C CA . PHE A 1 188 ? -5.450 19.925 7.279 1.00 72.19 188 PHE A CA 1
ATOM 1499 C C . PHE A 1 188 ? -6.554 19.197 8.070 1.00 72.19 188 PHE A C 1
ATOM 1501 O O . PHE A 1 188 ? -7.741 19.436 7.848 1.00 72.19 188 PHE A O 1
ATOM 1508 N N . LEU A 1 189 ? -6.192 18.347 9.038 1.00 71.25 189 LEU A N 1
ATOM 1509 C CA . LEU A 1 189 ? -7.164 17.630 9.872 1.00 71.25 189 LEU A CA 1
ATOM 1510 C C . LEU A 1 189 ? -8.028 18.595 10.698 1.00 71.25 189 LEU A C 1
ATOM 1512 O O . LEU A 1 189 ? -9.240 18.414 10.773 1.00 71.25 189 LEU A O 1
ATOM 1516 N N . ASN A 1 190 ? -7.450 19.671 11.234 1.00 76.00 190 ASN A N 1
ATOM 1517 C CA . ASN A 1 190 ? -8.195 20.688 11.982 1.00 76.00 190 ASN A CA 1
ATOM 1518 C C . ASN A 1 190 ? -9.208 21.477 11.131 1.00 76.00 190 ASN A C 1
ATOM 1520 O O . ASN A 1 190 ? -10.183 22.000 11.674 1.00 76.00 190 ASN A O 1
ATOM 1524 N N . GLN A 1 191 ? -9.008 21.558 9.811 1.00 78.81 191 GLN A N 1
ATOM 1525 C CA . GLN A 1 191 ? -9.936 22.232 8.893 1.00 78.81 191 GLN A CA 1
ATOM 1526 C C . GLN A 1 191 ? -11.197 21.404 8.604 1.00 78.81 191 GLN A C 1
ATOM 1528 O O . GLN A 1 191 ? -12.219 21.960 8.202 1.00 78.81 191 GLN A O 1
ATOM 1533 N N . THR A 1 192 ? -11.162 20.089 8.834 1.00 75.19 1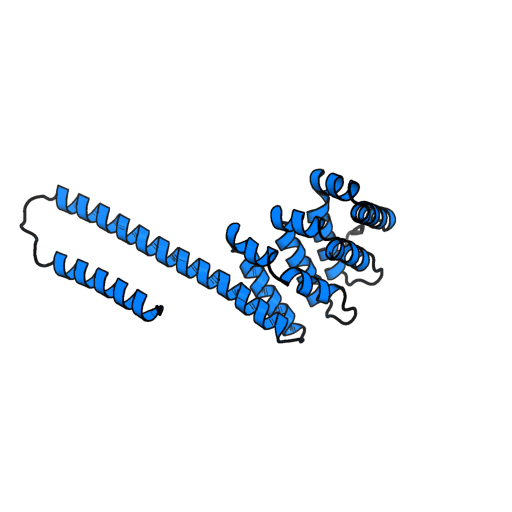92 THR A N 1
ATOM 1534 C CA . THR A 1 192 ? -12.286 19.181 8.559 1.00 75.19 192 THR A CA 1
ATOM 1535 C C . THR A 1 192 ? -13.021 18.794 9.848 1.00 75.19 192 THR A C 1
ATOM 1537 O O . THR A 1 192 ? -12.464 18.810 10.947 1.00 75.19 192 THR A O 1
ATOM 1540 N N . ARG A 1 193 ? -14.324 18.484 9.760 1.00 73.50 193 ARG A N 1
ATOM 1541 C CA . ARG A 1 193 ? -15.098 18.008 10.927 1.00 73.50 193 ARG A CA 1
ATOM 1542 C C . ARG A 1 193 ? -14.607 16.628 11.375 1.00 73.50 193 ARG A C 1
ATOM 1544 O O . ARG A 1 193 ? -14.365 16.428 12.559 1.00 73.50 193 ARG A O 1
ATOM 1551 N N . SER A 1 194 ? -14.424 15.726 10.417 1.00 66.75 194 SER A N 1
ATOM 1552 C CA . SER A 1 194 ? -13.890 14.377 10.615 1.00 66.75 194 SER A CA 1
ATOM 1553 C C . SER A 1 194 ? -12.460 14.392 11.163 1.00 66.75 194 SER A C 1
ATOM 1555 O O . SER A 1 194 ? -12.158 13.656 12.097 1.00 66.75 194 SER A O 1
ATOM 1557 N N . GLY A 1 195 ? -11.586 15.270 10.665 1.00 68.25 195 GLY A N 1
ATOM 1558 C CA . GLY A 1 195 ? -10.214 15.377 11.160 1.00 68.25 195 GLY A CA 1
ATOM 1559 C C . GLY A 1 195 ? -10.113 15.897 12.597 1.00 68.25 195 GLY A C 1
ATOM 1560 O O . GLY A 1 195 ? -9.284 15.401 13.360 1.00 68.25 195 GLY A O 1
ATOM 1561 N N . ARG A 1 196 ? -11.001 16.811 13.013 1.00 75.25 196 ARG A N 1
ATOM 1562 C CA . ARG A 1 196 ? -11.107 17.229 14.423 1.00 75.25 196 ARG A CA 1
ATOM 1563 C C . ARG A 1 196 ? -11.535 16.084 15.340 1.00 75.25 196 ARG A C 1
ATOM 1565 O O . ARG A 1 196 ? -10.928 15.907 16.389 1.00 75.25 196 ARG A O 1
ATOM 1572 N N . GLU A 1 197 ? -12.505 15.270 14.923 1.00 70.75 197 GLU A N 1
ATOM 1573 C CA . GLU A 1 197 ? -12.933 14.083 15.680 1.00 70.75 197 GLU A CA 1
ATOM 1574 C C . GLU A 1 197 ? -11.810 13.037 15.794 1.00 70.75 197 GLU A C 1
ATOM 1576 O O . GLU A 1 197 ? -11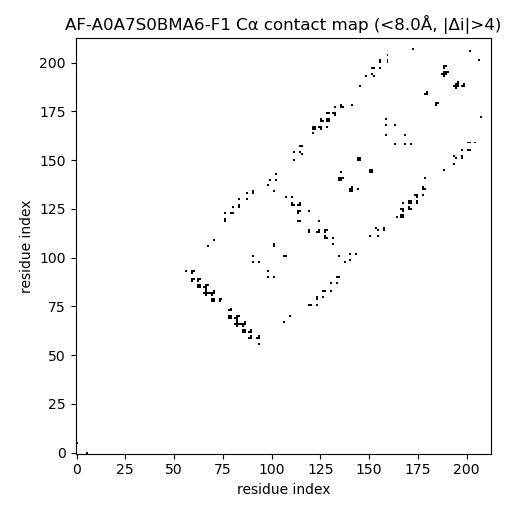.636 12.404 16.834 1.00 70.75 197 GLU A O 1
ATOM 1581 N N . VAL A 1 198 ? -11.001 12.879 14.741 1.00 68.88 198 VAL A N 1
ATOM 1582 C CA . VAL A 1 198 ? -9.807 12.023 14.761 1.00 68.88 198 VAL A CA 1
ATOM 1583 C C . VAL A 1 198 ? -8.785 12.525 15.782 1.00 68.88 198 VAL A C 1
ATOM 1585 O O . VAL A 1 198 ? -8.297 11.733 16.586 1.00 68.88 198 VAL A O 1
ATOM 1588 N N . ILE A 1 199 ? -8.486 13.828 15.796 1.00 69.62 199 ILE A N 1
ATOM 1589 C CA . ILE A 1 199 ? -7.573 14.435 16.778 1.00 69.62 199 ILE A CA 1
ATOM 1590 C C . ILE A 1 199 ? -8.121 14.268 18.201 1.00 69.62 199 ILE A C 1
ATOM 1592 O O . ILE A 1 199 ? -7.371 13.892 19.102 1.00 69.62 199 ILE A O 1
ATOM 1596 N N . GLU A 1 200 ? -9.420 14.482 18.407 1.00 74.00 200 GLU A N 1
ATOM 1597 C CA . GLU A 1 200 ? -10.081 14.300 19.702 1.00 74.00 200 GLU A CA 1
ATOM 1598 C C . GLU A 1 200 ? -9.972 12.849 20.188 1.00 74.00 200 GLU A C 1
ATOM 1600 O O . GLU A 1 200 ? -9.525 12.611 21.305 1.00 74.00 200 GLU A O 1
ATOM 1605 N N . LYS A 1 201 ? -10.268 11.857 19.340 1.00 66.25 201 LYS A N 1
ATOM 1606 C CA . LYS A 1 201 ? -10.130 10.432 19.690 1.00 66.25 201 LYS A CA 1
ATOM 1607 C C . LYS A 1 201 ? -8.685 10.034 19.996 1.00 66.25 201 LYS A C 1
ATOM 1609 O O . LYS A 1 201 ? -8.448 9.261 20.920 1.00 66.25 201 LYS A O 1
ATOM 1614 N N . LEU A 1 202 ? -7.717 10.588 19.269 1.00 63.75 202 LEU A N 1
ATOM 1615 C CA . LEU A 1 202 ? -6.292 10.329 19.495 1.00 63.75 202 LEU A CA 1
ATOM 1616 C C . LEU A 1 202 ? -5.759 10.965 20.782 1.00 63.75 202 LEU A C 1
ATOM 1618 O O . LEU A 1 202 ? -4.916 10.380 21.458 1.00 63.75 202 LEU A O 1
ATOM 1622 N N . THR A 1 203 ? -6.248 12.157 21.120 1.00 64.62 203 THR A N 1
ATOM 1623 C CA . THR A 1 203 ? -5.875 12.870 22.350 1.00 64.62 203 THR A CA 1
ATOM 1624 C C . THR A 1 203 ? -6.598 12.313 23.579 1.00 64.62 203 THR A C 1
ATOM 1626 O O . THR A 1 203 ? -5.981 12.191 24.635 1.00 64.62 203 THR A O 1
ATOM 1629 N N . ALA A 1 204 ? -7.859 11.893 23.438 1.00 64.69 204 ALA A N 1
ATOM 1630 C CA . ALA A 1 204 ? -8.655 11.259 24.491 1.00 64.69 204 ALA A CA 1
ATOM 1631 C C . ALA A 1 204 ? -8.267 9.792 24.757 1.00 64.69 204 ALA A C 1
ATOM 1633 O O . ALA A 1 204 ? -8.426 9.312 25.878 1.00 64.69 204 ALA A O 1
ATOM 1634 N N . GLY A 1 205 ? -7.749 9.078 23.749 1.00 55.44 205 GLY A N 1
ATOM 1635 C CA . GLY A 1 205 ? -7.338 7.673 23.858 1.00 55.44 205 GLY A CA 1
ATOM 1636 C C . GLY A 1 205 ? -6.034 7.437 24.626 1.00 55.44 205 GLY A C 1
ATOM 1637 O O . GLY A 1 205 ? -5.734 6.295 24.964 1.00 55.44 205 GLY A O 1
ATOM 1638 N N . GLY A 1 206 ? -5.276 8.497 24.929 1.00 42.22 206 GLY A N 1
ATOM 1639 C CA . GLY A 1 206 ? -3.905 8.386 25.413 1.00 42.22 206 GLY A CA 1
ATOM 1640 C C . GLY A 1 206 ? -2.990 7.856 24.308 1.00 42.22 206 GLY A C 1
ATOM 1641 O O . GLY A 1 206 ? -3.268 6.853 23.656 1.00 42.22 206 GLY A O 1
ATOM 1642 N N . THR A 1 207 ? -1.860 8.521 24.072 1.00 44.75 207 THR A N 1
ATOM 1643 C CA . THR A 1 207 ? -0.767 7.925 23.292 1.00 44.75 207 THR A CA 1
ATOM 1644 C C . THR A 1 207 ? -0.535 6.492 23.777 1.00 44.75 207 THR A C 1
ATOM 1646 O O . THR A 1 207 ? -0.354 6.339 24.990 1.00 44.75 207 THR A O 1
ATOM 1649 N N . PRO A 1 208 ? -0.499 5.468 22.896 1.00 43.31 208 PRO A N 1
ATOM 1650 C CA . PRO A 1 208 ? -0.022 4.146 23.267 1.00 43.31 208 PRO A CA 1
ATOM 1651 C C . PRO A 1 208 ? 1.416 4.322 23.745 1.00 43.31 208 PRO A C 1
ATOM 1653 O O . PRO A 1 208 ? 2.367 4.445 22.969 1.00 43.31 208 PRO A O 1
ATOM 1656 N N . SER A 1 209 ? 1.557 4.464 25.056 1.00 34.06 209 SER A N 1
ATOM 1657 C CA . SER A 1 209 ? 2.824 4.416 25.741 1.00 34.06 209 SER A CA 1
ATOM 1658 C C . SER A 1 209 ? 3.303 2.997 25.514 1.00 34.06 209 SER A C 1
ATOM 1660 O O . SER A 1 209 ? 2.823 2.073 26.166 1.00 34.06 209 SER A O 1
ATOM 1662 N N . VAL A 1 210 ? 4.233 2.825 24.576 1.00 35.22 210 VAL A N 1
ATOM 1663 C CA . VAL A 1 210 ? 5.128 1.672 24.568 1.00 35.22 210 VAL A CA 1
ATOM 1664 C C . VAL A 1 210 ? 5.889 1.750 25.890 1.00 35.22 210 VAL A C 1
ATOM 1666 O O . VAL A 1 210 ? 6.937 2.388 25.997 1.00 35.22 210 VAL A O 1
ATOM 1669 N N . SER A 1 211 ? 5.292 1.193 26.942 1.00 27.89 211 SER A N 1
ATOM 1670 C CA . SER A 1 211 ? 5.981 0.920 28.186 1.00 27.89 211 SER A CA 1
ATOM 1671 C C . SER A 1 211 ? 7.037 -0.113 27.839 1.00 27.89 211 SER A C 1
ATOM 1673 O O . SER A 1 211 ? 6.709 -1.215 27.414 1.00 27.89 211 SER A O 1
ATOM 1675 N N . LYS A 1 212 ? 8.294 0.313 27.948 1.00 29.66 212 LYS A N 1
ATOM 1676 C CA . LYS A 1 212 ? 9.498 -0.489 27.747 1.00 29.66 212 LYS A CA 1
ATOM 1677 C C . LYS A 1 212 ? 9.325 -1.911 28.293 1.00 29.66 212 LYS A C 1
ATOM 1679 O O . LYS A 1 212 ? 9.176 -2.077 29.503 1.00 29.66 212 LYS A O 1
ATOM 1684 N N . THR A 1 213 ? 9.462 -2.884 27.407 1.00 34.69 213 THR A N 1
ATOM 1685 C CA . THR A 1 213 ? 10.051 -4.196 27.693 1.00 34.69 213 THR A CA 1
ATOM 1686 C C . THR A 1 213 ? 11.078 -4.475 26.619 1.00 34.69 213 THR A C 1
ATOM 1688 O O . THR A 1 213 ? 10.738 -4.253 25.435 1.00 34.69 213 THR A O 1
#

Nearest PDB structures (foldseek):
  7sqc-assembly1_N0  TM=5.859E-01  e=8.444E-02  Chlamydomon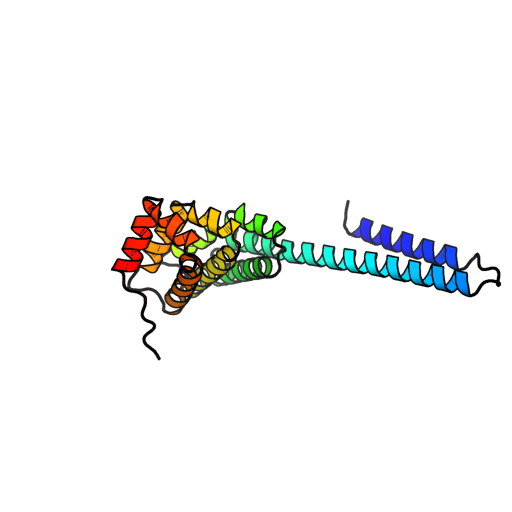as reinhardtii
  1gcj-assembly1_B  TM=5.741E-01  e=3.703E-01  Mus musculus
  5wbj-assembly1_A  TM=6.981E-01  e=2.182E+00  Arabidopsis thaliana
  7t3p-assembly1_A  TM=7.257E-01  e=3.081E+00  Homo sapiens
  1ibr-assembly2_D  TM=4.761E-01  e=1.150E+00  Homo sapiens

pLDDT: mean 73.37, std 14.87, range [27.89, 96.31]